Protein AF-A0A8S2QMU4-F1 (afdb_monomer)

Structure (mmCIF, N/CA/C/O backbone):
data_AF-A0A8S2QMU4-F1
#
_entry.id   AF-A0A8S2QMU4-F1
#
loop_
_atom_site.group_PDB
_atom_site.id
_atom_site.type_symbol
_atom_site.label_atom_id
_atom_site.label_alt_id
_atom_site.label_comp_id
_atom_site.label_asym_id
_atom_site.label_entity_id
_atom_site.label_seq_id
_atom_site.pdbx_PDB_ins_code
_atom_site.Cartn_x
_atom_site.Cartn_y
_atom_site.Cartn_z
_atom_site.occupancy
_atom_site.B_iso_or_equiv
_atom_site.auth_seq_id
_atom_site.auth_comp_id
_atom_site.auth_asym_id
_atom_site.auth_atom_id
_atom_site.pdbx_PDB_model_num
ATOM 1 N N . MET A 1 1 ? 29.696 36.027 -29.642 1.00 45.22 1 MET A N 1
ATOM 2 C CA . MET A 1 1 ? 29.877 35.825 -28.189 1.00 45.22 1 MET A CA 1
ATOM 3 C C . MET A 1 1 ? 29.692 37.161 -27.492 1.00 45.22 1 MET A C 1
ATOM 5 O O . MET A 1 1 ? 30.326 38.120 -27.915 1.00 45.22 1 MET A O 1
ATOM 9 N N . PRO A 1 2 ? 28.846 37.220 -26.457 1.00 36.56 2 PRO A N 1
ATOM 10 C CA . PRO A 1 2 ? 29.281 37.850 -25.217 1.00 36.56 2 PRO A CA 1
ATOM 11 C C . PRO A 1 2 ? 29.097 36.916 -24.016 1.00 36.56 2 PRO A C 1
ATOM 13 O O . PRO A 1 2 ? 28.207 36.068 -23.976 1.00 36.56 2 PRO A O 1
ATOM 16 N N . ALA A 1 3 ? 30.030 37.065 -23.080 1.00 38.72 3 ALA A N 1
ATOM 17 C CA . ALA A 1 3 ? 30.206 36.271 -21.880 1.00 38.72 3 ALA A CA 1
ATOM 18 C C . ALA A 1 3 ? 29.073 36.502 -20.871 1.00 38.72 3 ALA A C 1
ATOM 20 O O . ALA A 1 3 ? 28.693 37.638 -20.594 1.00 38.72 3 ALA A O 1
ATOM 21 N N . GLY A 1 4 ? 28.564 35.408 -20.305 1.00 37.00 4 GLY A N 1
ATOM 22 C CA . GLY A 1 4 ? 27.603 35.440 -19.212 1.00 37.00 4 GLY A CA 1
ATOM 23 C C . GLY A 1 4 ? 28.252 35.902 -17.909 1.00 37.00 4 GLY A C 1
ATOM 24 O O . GLY A 1 4 ? 29.219 35.303 -17.440 1.00 37.00 4 GLY A O 1
ATOM 25 N N . GLN A 1 5 ? 27.677 36.935 -17.299 1.00 41.44 5 GLN A N 1
ATOM 26 C CA . GLN A 1 5 ? 27.798 37.179 -15.865 1.00 41.44 5 GLN A CA 1
ATOM 27 C C . GLN A 1 5 ? 27.053 36.064 -15.119 1.00 41.44 5 GLN A C 1
ATOM 29 O O . GLN A 1 5 ? 25.843 35.913 -15.274 1.00 41.44 5 GLN A O 1
ATOM 34 N N . LYS A 1 6 ? 27.765 35.286 -14.299 1.00 40.41 6 LYS A N 1
ATOM 35 C CA . LYS A 1 6 ? 27.161 34.512 -13.208 1.00 40.41 6 LYS A CA 1
ATOM 36 C C . LYS A 1 6 ? 27.294 35.341 -11.934 1.00 40.41 6 LYS A C 1
ATOM 38 O O . LYS A 1 6 ? 28.410 35.566 -11.475 1.00 40.41 6 LYS A O 1
ATOM 43 N N . SER A 1 7 ? 26.175 35.815 -11.396 1.00 40.94 7 SER A N 1
ATOM 44 C CA . SER A 1 7 ? 26.110 36.388 -10.052 1.00 40.94 7 SER A CA 1
ATOM 45 C C . SER A 1 7 ? 26.281 35.272 -9.016 1.00 40.94 7 SER A C 1
ATOM 47 O O . SER A 1 7 ? 25.554 34.280 -9.039 1.00 40.94 7 SER A O 1
ATOM 49 N N . ASP A 1 8 ? 27.270 35.429 -8.140 1.00 48.12 8 ASP A N 1
ATOM 50 C CA . ASP A 1 8 ? 27.544 34.570 -6.985 1.00 48.12 8 ASP A CA 1
ATOM 51 C C . ASP A 1 8 ? 26.584 34.967 -5.854 1.00 48.12 8 ASP A C 1
ATOM 53 O O . ASP A 1 8 ? 26.844 35.907 -5.104 1.00 48.12 8 ASP A O 1
ATOM 57 N N . ASP A 1 9 ? 25.435 34.295 -5.781 1.00 46.56 9 ASP A N 1
ATOM 58 C CA . ASP A 1 9 ? 24.395 34.554 -4.780 1.00 46.56 9 ASP A CA 1
ATOM 59 C C . ASP A 1 9 ? 24.484 33.525 -3.640 1.00 46.56 9 ASP A C 1
ATOM 61 O O . ASP A 1 9 ? 23.625 32.663 -3.452 1.00 46.56 9 ASP A O 1
ATOM 65 N N . ARG A 1 10 ? 25.603 33.544 -2.902 1.00 47.50 10 ARG A N 1
ATOM 66 C CA . ARG A 1 10 ? 25.754 32.742 -1.678 1.00 47.50 10 ARG A CA 1
ATOM 67 C C . ARG A 1 10 ? 25.230 33.525 -0.481 1.00 47.50 10 ARG A C 1
ATOM 69 O O . ARG A 1 10 ? 25.762 34.580 -0.134 1.00 47.50 10 ARG A O 1
ATOM 76 N N . SER A 1 11 ? 24.245 32.952 0.207 1.00 46.94 11 SER A N 1
ATOM 77 C CA . SER A 1 11 ? 23.780 33.423 1.514 1.00 46.94 11 SER A CA 1
ATOM 78 C C . SER A 1 11 ? 24.955 33.546 2.496 1.00 46.94 11 SER A C 1
ATOM 80 O O . SER A 1 11 ? 25.649 32.572 2.785 1.00 46.94 11 SER A O 1
ATOM 82 N N . LYS A 1 12 ? 25.179 34.756 3.022 1.00 55.81 12 LYS A N 1
ATOM 83 C CA . LYS A 1 12 ? 26.202 35.054 4.046 1.00 55.81 12 LYS A CA 1
ATOM 84 C C . LYS A 1 12 ? 25.712 34.786 5.474 1.00 55.81 12 LYS A C 1
ATOM 86 O O . LYS A 1 12 ? 26.435 35.074 6.429 1.00 55.81 12 LYS A O 1
ATOM 91 N N . HIS A 1 13 ? 24.493 34.272 5.627 1.00 44.78 13 HIS A N 1
ATOM 92 C CA . HIS A 1 13 ? 23.883 34.044 6.929 1.00 44.78 13 HIS A CA 1
ATOM 93 C C . HIS A 1 13 ? 24.593 32.899 7.658 1.00 44.78 13 HIS A C 1
ATOM 95 O O . HIS A 1 13 ? 24.820 31.822 7.105 1.00 44.78 13 HIS A O 1
ATOM 101 N N . LYS A 1 14 ? 24.965 33.151 8.913 1.00 48.00 14 LYS A N 1
ATOM 102 C CA . LYS A 1 14 ? 25.575 32.176 9.818 1.00 48.00 14 LYS A CA 1
ATOM 103 C C . LYS A 1 14 ? 24.677 32.056 11.033 1.00 48.00 14 LYS A C 1
ATOM 105 O O . LYS A 1 14 ? 24.268 33.078 11.578 1.00 48.00 14 LYS A O 1
ATOM 110 N N . PHE A 1 15 ? 24.415 30.828 11.457 1.00 44.94 15 PHE A N 1
ATOM 111 C CA . PHE A 1 15 ? 23.702 30.564 12.696 1.00 44.94 15 PHE A CA 1
ATOM 112 C C . PHE A 1 15 ? 24.691 30.018 13.716 1.00 44.94 15 PHE A C 1
ATOM 114 O O . PHE A 1 15 ? 25.593 29.239 13.401 1.00 44.94 15 PHE A O 1
ATOM 121 N N . MET A 1 16 ? 24.538 30.466 14.951 1.00 40.72 16 MET A N 1
ATOM 122 C CA . MET A 1 16 ? 25.317 29.983 16.075 1.00 40.72 16 MET A CA 1
ATOM 123 C C . MET A 1 16 ? 24.326 29.447 17.088 1.00 40.72 16 MET A C 1
ATOM 125 O O . MET A 1 16 ? 23.460 30.183 17.551 1.00 40.72 16 MET A O 1
ATOM 129 N N . VAL A 1 17 ? 24.437 28.156 17.381 1.00 44.28 17 VAL A N 1
ATOM 130 C CA . VAL A 1 17 ? 23.677 27.534 18.459 1.00 44.28 17 VAL A CA 1
ATOM 131 C C . VAL A 1 17 ? 24.646 27.365 19.613 1.00 44.28 17 VAL A C 1
ATOM 133 O O . VAL A 1 17 ? 25.641 26.645 19.496 1.00 44.28 17 VAL A O 1
ATOM 136 N N . GLN A 1 18 ? 24.367 28.078 20.698 1.00 47.34 18 GLN A N 1
ATOM 137 C CA . GLN A 1 18 ? 25.108 27.972 21.945 1.00 47.34 18 GLN A CA 1
ATOM 138 C C . GLN A 1 18 ? 24.277 27.148 22.913 1.00 47.34 18 GLN A C 1
ATOM 140 O O . GLN A 1 18 ? 23.070 27.360 23.042 1.00 47.34 18 GLN A O 1
ATOM 145 N N . TRP A 1 19 ? 24.916 26.205 23.591 1.00 55.94 19 TRP A N 1
ATOM 146 C CA . TRP A 1 19 ? 24.262 25.403 24.613 1.00 55.94 19 TRP A CA 1
ATOM 147 C C . TRP A 1 19 ? 25.170 25.243 25.830 1.00 55.94 19 TRP A C 1
ATOM 149 O O . TRP A 1 19 ? 26.399 25.292 25.732 1.00 55.94 19 TRP A O 1
ATOM 159 N N . LYS A 1 20 ? 24.531 25.080 26.989 1.00 56.59 20 LYS A N 1
ATOM 160 C CA . LYS A 1 20 ? 25.152 24.869 28.297 1.00 56.59 20 LYS A CA 1
ATOM 161 C C . LYS A 1 20 ? 24.351 23.830 29.067 1.00 56.59 20 LYS A C 1
ATOM 163 O O . LYS A 1 20 ? 23.131 23.763 28.927 1.00 56.59 20 LYS A O 1
ATOM 168 N N . ILE A 1 21 ? 25.034 23.042 29.889 1.00 53.72 21 ILE A N 1
ATOM 169 C CA . ILE A 1 21 ? 24.376 22.109 30.805 1.00 53.72 21 ILE A CA 1
ATOM 170 C C . ILE A 1 21 ? 23.906 22.910 32.020 1.00 53.72 21 ILE A C 1
ATOM 172 O O . ILE A 1 21 ? 24.715 23.527 32.709 1.00 53.72 21 ILE A O 1
ATOM 176 N N . VAL A 1 22 ? 22.597 22.913 32.265 1.00 59.12 22 VAL A N 1
ATOM 177 C CA . VAL A 1 22 ? 21.999 23.588 33.422 1.00 59.12 22 VAL A CA 1
ATOM 178 C C . VAL A 1 22 ? 22.052 22.639 34.628 1.00 59.12 22 VAL A C 1
ATOM 180 O O . VAL A 1 22 ? 21.622 21.491 34.495 1.00 59.12 22 VAL A O 1
ATOM 183 N N . PRO A 1 23 ? 22.569 23.068 35.795 1.00 63.34 23 PRO A N 1
ATOM 184 C CA . PRO A 1 23 ? 22.528 22.265 37.015 1.00 63.34 23 PRO A CA 1
ATOM 185 C C . PRO A 1 23 ? 21.092 21.917 37.428 1.00 63.34 23 PRO A C 1
ATOM 187 O O . PRO A 1 23 ? 20.178 22.728 37.283 1.00 63.34 23 PRO A O 1
ATOM 190 N N . ASN A 1 24 ? 20.899 20.719 37.984 1.00 50.00 24 ASN A N 1
ATOM 191 C CA . ASN A 1 24 ? 19.574 20.178 38.323 1.00 50.00 24 ASN A CA 1
ATOM 192 C C . ASN A 1 24 ? 18.797 21.002 39.371 1.00 50.00 24 ASN A C 1
ATOM 194 O O . ASN A 1 24 ? 17.597 20.801 39.541 1.00 50.00 24 ASN A O 1
ATOM 198 N N . ASP A 1 25 ? 19.464 21.899 40.091 1.00 59.62 25 ASP A N 1
ATOM 199 C CA . ASP A 1 25 ? 18.913 22.742 41.151 1.00 59.62 25 ASP A CA 1
ATOM 200 C C . ASP A 1 25 ? 18.742 24.217 40.744 1.00 59.62 25 ASP A C 1
ATOM 202 O O . ASP A 1 25 ? 18.381 25.049 41.582 1.00 59.62 25 ASP A O 1
ATOM 206 N N . TYR A 1 26 ? 18.941 24.556 39.465 1.00 60.53 26 TYR A N 1
ATOM 207 C CA . TYR A 1 26 ? 18.777 25.923 38.977 1.00 60.53 26 TYR A CA 1
ATOM 208 C C . TYR A 1 26 ? 17.298 26.349 38.967 1.00 60.53 26 TYR A C 1
ATOM 210 O O . TYR A 1 26 ? 16.467 25.746 38.289 1.00 60.53 26 TYR A O 1
ATOM 218 N N . LYS A 1 27 ? 16.959 27.400 39.727 1.00 56.72 27 LYS A N 1
ATOM 219 C CA . LYS A 1 27 ? 15.580 27.916 39.887 1.00 56.72 27 LYS A CA 1
ATOM 220 C C . LYS A 1 27 ? 15.396 29.381 39.470 1.00 56.72 27 LYS A C 1
ATOM 222 O O . LYS A 1 27 ? 14.335 29.946 39.719 1.00 56.72 27 LYS A O 1
ATOM 227 N N . ASN A 1 28 ? 16.417 29.994 38.875 1.00 65.19 28 ASN A N 1
ATOM 228 C CA . ASN A 1 28 ? 16.408 31.408 38.494 1.00 65.19 28 ASN A CA 1
ATOM 229 C C . ASN A 1 28 ? 16.108 31.592 36.995 1.00 65.19 28 ASN A C 1
ATOM 231 O O . ASN A 1 28 ? 15.995 30.619 36.250 1.00 65.19 28 ASN A O 1
ATOM 235 N N . ASP A 1 29 ? 15.960 32.848 36.568 1.00 67.69 29 ASP A N 1
ATOM 236 C CA . ASP A 1 29 ? 15.684 33.222 35.179 1.00 67.69 29 ASP A CA 1
ATOM 237 C C . ASP A 1 29 ? 16.828 32.793 34.236 1.00 67.69 29 ASP A C 1
ATOM 239 O O . ASP A 1 29 ? 18.013 32.956 34.539 1.00 67.69 29 ASP A O 1
ATOM 243 N N . ILE A 1 30 ? 16.467 32.253 33.069 1.00 60.84 30 ILE A N 1
ATOM 244 C CA . ILE A 1 30 ? 17.400 31.835 32.016 1.00 60.84 30 ILE A CA 1
ATOM 245 C C . ILE A 1 30 ? 18.276 33.009 31.558 1.00 60.84 30 ILE A C 1
ATOM 247 O O . ILE A 1 30 ? 19.448 32.797 31.245 1.00 60.84 30 ILE A O 1
ATOM 251 N N . GLU A 1 31 ? 17.769 34.245 31.540 1.00 65.12 31 GLU A N 1
ATOM 252 C CA . GLU A 1 31 ? 18.593 35.404 31.177 1.00 65.12 31 GLU A CA 1
ATOM 253 C C . GLU A 1 31 ? 19.770 35.621 32.137 1.00 65.12 31 GLU A C 1
ATOM 255 O O . GLU A 1 31 ? 20.872 35.967 31.699 1.00 65.12 31 GLU A O 1
ATOM 260 N N . ASP A 1 32 ? 19.558 35.398 33.435 1.00 67.69 32 ASP A N 1
ATOM 261 C CA . ASP A 1 32 ? 20.599 35.551 34.451 1.00 67.69 32 ASP A CA 1
ATOM 262 C C . ASP A 1 32 ? 21.628 34.420 34.363 1.00 67.69 32 ASP A C 1
ATOM 264 O O . ASP A 1 32 ? 22.826 34.666 34.534 1.00 67.69 32 ASP A O 1
ATOM 268 N N . PHE A 1 33 ? 21.194 33.207 34.003 1.00 62.22 33 PHE A N 1
ATOM 269 C CA . PHE A 1 33 ? 22.072 32.060 33.744 1.00 62.22 33 PHE A CA 1
ATOM 270 C C . PHE A 1 33 ? 23.098 32.358 32.644 1.00 62.22 33 PHE A C 1
ATOM 272 O O . PHE A 1 33 ? 24.289 32.071 32.783 1.00 62.22 33 PHE A O 1
ATOM 279 N N . TRP A 1 34 ? 22.652 32.982 31.551 1.00 63.72 34 TRP A N 1
ATOM 280 C CA . TRP A 1 34 ? 23.533 33.338 30.439 1.00 63.72 34 TRP A CA 1
ATOM 281 C C . TRP A 1 34 ? 24.467 34.509 30.768 1.00 63.72 34 TRP A C 1
ATOM 283 O O . TRP A 1 34 ? 25.601 34.522 30.288 1.00 63.72 34 TRP A O 1
ATOM 293 N N . LYS A 1 35 ? 24.040 35.460 31.612 1.00 67.50 35 LYS A N 1
ATOM 294 C CA . LYS A 1 35 ? 24.840 36.640 31.996 1.00 67.50 35 LYS A CA 1
ATOM 295 C C . LYS A 1 35 ? 25.928 36.315 33.028 1.00 67.50 35 LYS A C 1
ATOM 297 O O . LYS A 1 35 ? 27.043 36.832 32.909 1.00 67.50 35 LYS A O 1
ATOM 302 N N . GLN A 1 36 ? 25.636 35.461 34.014 1.00 60.22 36 GLN A N 1
ATOM 303 C CA . GLN A 1 36 ? 26.517 35.216 35.170 1.00 60.22 36 GLN A CA 1
ATOM 304 C C . GLN A 1 36 ? 27.831 34.489 34.826 1.00 60.22 36 GLN A C 1
ATOM 306 O O . GLN A 1 36 ? 28.831 34.707 35.506 1.00 60.22 36 GLN A O 1
ATOM 311 N N . ASP A 1 37 ? 27.876 33.709 33.741 1.00 53.84 37 ASP A N 1
ATOM 312 C CA . ASP A 1 37 ? 29.027 32.851 33.398 1.00 53.84 37 ASP A CA 1
ATOM 313 C C . ASP A 1 37 ? 29.865 33.339 32.200 1.00 53.84 37 ASP A C 1
ATOM 315 O O . ASP A 1 37 ? 30.616 32.584 31.578 1.00 53.84 37 ASP A O 1
ATOM 319 N N . SER A 1 38 ? 29.772 34.626 31.864 1.00 48.31 38 SER A N 1
ATOM 320 C CA . SER A 1 38 ? 30.528 35.236 30.754 1.00 48.31 38 SER A CA 1
ATOM 321 C C . SER A 1 38 ? 32.059 35.210 30.953 1.00 48.31 38 SER A C 1
ATOM 323 O O . SER A 1 38 ? 32.809 35.482 30.018 1.00 48.31 38 SER A O 1
ATOM 325 N N . SER A 1 39 ? 32.543 34.897 32.163 1.00 46.88 39 SER A N 1
ATOM 326 C CA . SER A 1 39 ? 33.971 34.852 32.523 1.00 46.88 39 SER A CA 1
ATOM 327 C C . SER A 1 39 ? 34.607 33.456 32.416 1.00 46.88 39 SER A C 1
ATOM 329 O O . SER A 1 39 ? 35.827 33.333 32.530 1.00 46.88 39 SER A O 1
ATOM 331 N N . ARG A 1 40 ? 33.815 32.405 32.150 1.00 47.69 40 ARG A N 1
ATOM 332 C CA . ARG A 1 40 ? 34.275 31.018 31.971 1.00 47.69 40 ARG A CA 1
ATOM 333 C C . ARG A 1 40 ? 33.880 30.506 30.585 1.00 47.69 40 ARG A C 1
ATOM 335 O O . ARG A 1 40 ? 32.965 29.707 30.428 1.00 47.69 40 ARG A O 1
ATOM 342 N N . LEU A 1 41 ? 34.615 30.948 29.561 1.00 47.09 41 LEU A N 1
ATOM 343 C CA . LEU A 1 41 ? 34.442 30.516 28.162 1.00 47.09 41 LEU A CA 1
ATOM 344 C C . LEU A 1 41 ? 34.615 28.998 27.927 1.00 47.09 41 LEU A C 1
ATOM 346 O O . LEU A 1 41 ? 34.357 28.537 26.822 1.00 47.09 41 LEU A O 1
ATOM 350 N N . ASN A 1 42 ? 35.048 28.225 28.928 1.00 50.88 42 ASN A N 1
ATOM 351 C CA . ASN A 1 42 ? 35.340 26.797 28.776 1.00 50.88 42 ASN A CA 1
ATOM 352 C C . ASN A 1 42 ? 34.115 25.875 28.919 1.00 50.88 42 ASN A C 1
ATOM 354 O O . ASN A 1 42 ? 34.221 24.716 28.538 1.00 50.88 42 ASN A O 1
ATOM 358 N N . ASP A 1 43 ? 32.975 26.373 29.418 1.00 48.94 43 ASP A N 1
ATOM 359 C CA . ASP A 1 43 ? 31.746 25.572 29.597 1.00 48.94 43 ASP A CA 1
ATOM 360 C C . ASP A 1 43 ? 30.637 25.927 28.587 1.00 48.94 43 ASP A C 1
ATOM 362 O O . ASP A 1 43 ? 29.539 25.368 28.627 1.00 48.94 43 ASP A O 1
ATOM 366 N N . VAL A 1 44 ? 30.904 26.861 27.666 1.00 46.44 44 VAL A N 1
ATOM 367 C CA . VAL A 1 44 ? 30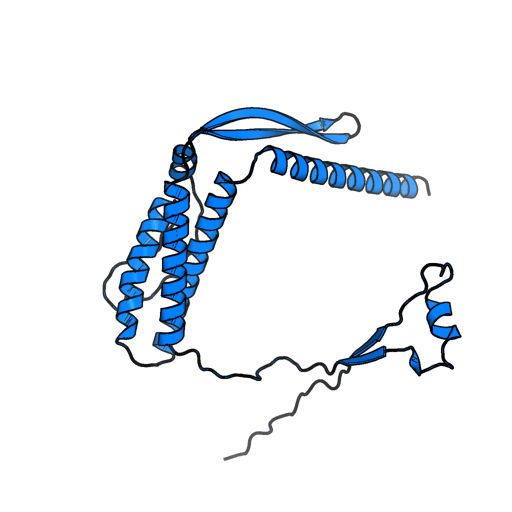.002 27.173 26.549 1.00 46.44 44 VAL A CA 1
ATOM 368 C C . VAL A 1 44 ? 30.461 26.360 25.346 1.00 46.44 44 VAL A C 1
ATOM 370 O O . VAL A 1 44 ? 31.523 26.619 24.781 1.00 46.44 44 VAL A O 1
ATOM 373 N N . ASN A 1 45 ? 29.659 25.383 24.932 1.00 48.88 45 ASN A N 1
ATOM 374 C CA . ASN A 1 45 ? 29.940 24.655 23.703 1.00 48.88 45 ASN A CA 1
ATOM 375 C C . ASN A 1 45 ? 29.312 25.399 22.524 1.00 48.88 45 ASN A C 1
ATOM 377 O O . ASN A 1 45 ? 28.096 25.380 22.318 1.00 48.88 45 ASN A O 1
ATOM 381 N N . ASP A 1 46 ? 30.164 26.046 21.733 1.00 41.75 46 ASP A N 1
ATOM 382 C CA . ASP A 1 46 ? 29.754 26.756 20.528 1.00 41.75 46 ASP A CA 1
ATOM 383 C C . ASP A 1 46 ? 29.819 25.825 19.317 1.00 41.75 46 ASP A C 1
ATOM 385 O O . ASP A 1 46 ? 30.894 25.450 18.845 1.00 41.75 46 ASP A O 1
ATOM 389 N N . SER A 1 47 ? 28.658 25.493 18.752 1.00 41.06 47 SER A N 1
ATOM 390 C CA . SER A 1 47 ? 28.584 24.851 17.439 1.00 41.06 47 SER A CA 1
ATOM 391 C C . SER A 1 47 ? 28.267 25.905 16.386 1.00 41.06 47 SER A C 1
ATOM 393 O O . SER A 1 47 ? 27.133 26.367 16.243 1.00 41.06 47 SER A O 1
ATOM 395 N N . LYS A 1 48 ? 29.296 26.320 15.640 1.00 40.94 48 LYS A N 1
ATOM 396 C CA . LYS A 1 48 ? 29.126 27.208 14.485 1.00 40.94 48 LYS A CA 1
ATOM 397 C C . LYS A 1 48 ? 28.584 26.389 13.323 1.00 40.94 48 LYS A C 1
ATOM 399 O O . LYS A 1 48 ? 29.328 25.674 12.656 1.00 40.94 48 LYS A O 1
ATOM 404 N N . LEU A 1 49 ? 27.286 26.514 13.082 1.00 37.44 49 LEU A N 1
ATOM 405 C CA . LEU A 1 49 ? 26.626 25.900 11.944 1.00 37.44 49 LEU A CA 1
ATOM 406 C C . LEU A 1 49 ? 26.698 26.886 10.780 1.00 37.44 49 LEU A C 1
ATOM 408 O O . LEU A 1 49 ? 26.026 27.918 10.741 1.00 37.44 49 LEU A O 1
ATOM 412 N N . GLN A 1 50 ? 27.559 26.584 9.814 1.00 35.53 50 GLN A N 1
ATOM 413 C CA . GLN A 1 50 ? 27.451 27.234 8.522 1.00 35.53 50 GLN A CA 1
ATOM 414 C C . GLN A 1 50 ? 26.209 26.659 7.843 1.00 35.53 50 GLN A C 1
ATOM 416 O O . GLN A 1 50 ? 26.136 25.450 7.630 1.00 35.53 50 GLN A O 1
ATOM 421 N N . CYS A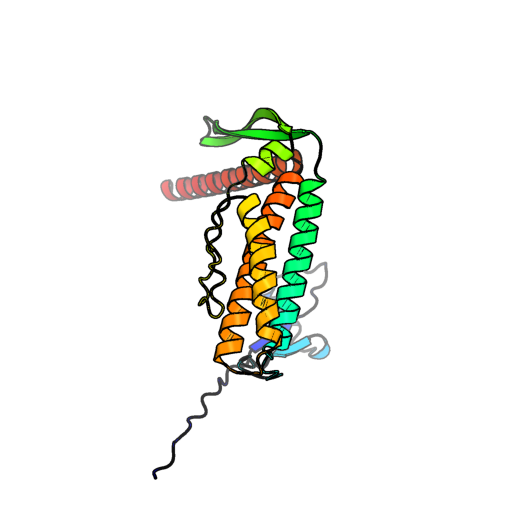 1 51 ? 25.239 27.512 7.503 1.00 34.12 51 CYS A N 1
ATOM 422 C CA . CYS A 1 51 ? 24.191 27.127 6.568 1.00 34.12 51 CYS A CA 1
ATOM 423 C C . CYS A 1 51 ? 24.856 26.834 5.224 1.00 34.12 51 CYS A C 1
ATOM 425 O O . CYS A 1 51 ? 25.042 27.719 4.389 1.00 34.12 51 CYS A O 1
ATOM 427 N N . ALA A 1 52 ? 25.242 25.580 5.021 1.00 33.44 52 ALA A N 1
ATOM 428 C CA . ALA A 1 52 ? 25.284 25.031 3.690 1.00 33.44 52 ALA A CA 1
ATOM 429 C C . ALA A 1 52 ? 23.821 25.000 3.249 1.00 33.44 52 ALA A C 1
ATOM 431 O O . ALA A 1 52 ? 23.009 24.274 3.822 1.00 33.44 52 ALA A O 1
ATOM 432 N N . PHE A 1 53 ? 23.471 25.807 2.249 1.00 36.28 53 PHE A N 1
ATOM 433 C CA . PHE A 1 53 ? 22.411 25.367 1.358 1.00 36.28 53 PHE A CA 1
ATOM 434 C C . PHE A 1 53 ? 22.834 23.967 0.913 1.00 36.28 53 PHE A C 1
ATOM 436 O O . PHE A 1 53 ? 23.858 23.820 0.243 1.00 36.28 53 PHE A O 1
ATOM 443 N N . ILE A 1 54 ? 22.108 22.936 1.351 1.00 36.41 54 ILE A N 1
ATOM 444 C CA . ILE A 1 54 ? 22.234 21.590 0.794 1.00 36.41 54 ILE A CA 1
ATOM 445 C C . ILE A 1 54 ? 21.543 21.639 -0.571 1.00 36.41 54 ILE A C 1
ATOM 447 O O . ILE A 1 54 ? 20.515 21.025 -0.808 1.00 36.41 54 ILE A O 1
ATOM 451 N N . ASP A 1 55 ? 22.114 22.438 -1.463 1.00 39.16 55 ASP A N 1
ATOM 452 C CA . ASP A 1 55 ? 21.884 22.368 -2.887 1.00 39.16 55 ASP A CA 1
ATOM 453 C C . ASP A 1 55 ? 23.144 21.731 -3.468 1.00 39.16 55 ASP A C 1
ATOM 455 O O . ASP A 1 55 ? 24.147 22.392 -3.726 1.00 39.16 55 ASP A O 1
ATOM 459 N N . LYS A 1 56 ? 23.078 20.406 -3.654 1.00 39.25 56 LYS A N 1
ATOM 460 C CA . LYS A 1 56 ? 24.011 19.600 -4.461 1.00 39.25 56 LYS A CA 1
ATOM 461 C C . LYS A 1 56 ? 25.462 19.513 -3.964 1.00 39.25 56 LYS A C 1
ATOM 463 O O . LYS A 1 56 ? 26.344 20.160 -4.511 1.00 39.25 56 LYS A O 1
ATOM 468 N N . MET A 1 57 ? 25.739 18.588 -3.045 1.00 33.50 57 MET A N 1
ATOM 469 C CA . MET A 1 57 ? 27.041 17.900 -2.888 1.00 33.50 57 MET A CA 1
ATOM 470 C C . MET A 1 57 ? 26.870 16.877 -1.751 1.00 33.50 57 MET A C 1
ATOM 472 O O . MET A 1 57 ? 26.565 17.289 -0.644 1.00 33.50 57 MET A O 1
ATOM 476 N N . LEU A 1 58 ? 27.003 15.556 -1.868 1.00 35.06 58 LEU A N 1
ATOM 477 C CA . LEU A 1 58 ? 27.616 14.639 -2.828 1.00 35.06 58 LEU A CA 1
ATOM 478 C C . LEU A 1 58 ? 26.786 13.338 -2.755 1.00 35.06 58 LEU A C 1
ATOM 480 O O . LEU A 1 58 ? 26.455 12.908 -1.661 1.00 35.06 58 LEU A O 1
ATOM 484 N N . ILE A 1 59 ? 26.394 12.653 -3.821 1.00 34.31 59 ILE A N 1
ATOM 485 C CA . ILE A 1 59 ? 27.079 12.395 -5.081 1.00 34.31 59 ILE A CA 1
ATOM 486 C C . ILE A 1 59 ? 26.063 12.686 -6.193 1.00 34.31 59 ILE A C 1
ATOM 488 O O . ILE A 1 59 ? 24.910 12.277 -6.106 1.00 34.31 59 ILE A O 1
ATOM 492 N N . SER A 1 60 ? 26.489 13.310 -7.289 1.00 41.66 60 SER A N 1
ATOM 493 C CA . SER A 1 60 ? 25.894 12.993 -8.590 1.00 41.66 60 SER A CA 1
ATOM 494 C C . SER A 1 60 ? 26.254 11.537 -8.923 1.00 41.66 60 SER A C 1
ATOM 496 O O . SER A 1 60 ? 27.013 11.271 -9.852 1.00 41.66 60 SER A O 1
ATOM 498 N N . LEU A 1 61 ? 25.755 10.578 -8.140 1.00 43.91 61 LEU A N 1
ATOM 499 C CA . LEU A 1 61 ? 25.377 9.306 -8.710 1.00 43.91 61 LEU A CA 1
ATOM 500 C C . LEU A 1 61 ? 24.173 9.736 -9.523 1.00 43.91 61 LEU A C 1
ATOM 502 O O . LEU A 1 61 ? 23.115 10.024 -8.969 1.00 43.91 61 LEU A O 1
ATOM 506 N N . LYS A 1 62 ? 24.366 9.937 -10.828 1.00 60.03 62 LYS A N 1
ATOM 507 C CA . LYS A 1 62 ? 23.225 9.800 -11.719 1.00 60.03 62 LYS A CA 1
ATOM 508 C C . LYS A 1 62 ? 22.720 8.400 -11.406 1.00 60.03 62 LYS A C 1
ATOM 510 O O . LYS A 1 62 ? 23.410 7.449 -11.755 1.00 60.03 62 LYS A O 1
ATOM 515 N N . GLU A 1 63 ? 21.656 8.302 -10.612 1.00 76.94 63 GLU A N 1
ATOM 516 C CA . GLU A 1 63 ? 21.000 7.029 -10.349 1.00 76.94 63 GLU A CA 1
ATOM 517 C C . GLU A 1 63 ? 20.746 6.439 -11.734 1.00 76.94 63 GLU A C 1
ATOM 519 O O . GLU A 1 63 ? 20.097 7.077 -12.570 1.00 76.94 63 GLU A O 1
ATOM 524 N N . SER A 1 64 ? 21.410 5.325 -12.037 1.00 86.69 64 SER A N 1
ATOM 525 C CA . SER A 1 64 ? 21.268 4.698 -13.346 1.00 86.69 64 SER A CA 1
ATOM 526 C C . SER A 1 64 ? 19.863 4.121 -13.449 1.00 86.69 64 SER A C 1
ATOM 528 O O . SER A 1 64 ? 19.212 3.854 -12.432 1.00 86.69 64 SER A O 1
ATOM 530 N N . ALA A 1 65 ? 19.377 3.884 -14.667 1.00 87.62 65 ALA A N 1
ATOM 531 C CA . ALA A 1 65 ? 18.100 3.194 -14.813 1.00 87.62 65 ALA A CA 1
ATOM 532 C C . ALA A 1 65 ? 18.143 1.821 -14.118 1.00 87.62 65 ALA A C 1
ATOM 534 O O . ALA A 1 65 ? 17.175 1.429 -13.472 1.00 87.62 65 ALA A O 1
ATOM 535 N N . ALA A 1 66 ? 19.297 1.148 -14.152 1.00 89.62 66 ALA A N 1
ATOM 536 C CA . ALA A 1 66 ? 19.524 -0.122 -13.472 1.00 89.62 66 ALA A CA 1
ATOM 537 C C . ALA A 1 66 ? 19.461 -0.027 -11.934 1.00 89.62 66 ALA A C 1
ATOM 539 O O . ALA A 1 66 ? 19.031 -0.979 -11.282 1.00 89.62 66 ALA A O 1
ATOM 540 N N . ASP A 1 67 ? 19.889 1.087 -11.328 1.00 90.19 67 ASP A N 1
ATOM 541 C CA . ASP A 1 67 ? 19.736 1.307 -9.880 1.00 90.19 67 ASP A CA 1
ATOM 542 C C . ASP A 1 67 ? 18.256 1.453 -9.505 1.00 90.19 67 ASP A C 1
ATOM 544 O O . ASP A 1 67 ? 17.788 0.826 -8.550 1.00 90.19 67 ASP A O 1
ATOM 548 N N . VAL A 1 68 ? 17.502 2.230 -10.291 1.00 91.88 68 VAL A N 1
ATOM 549 C CA . VAL A 1 68 ? 16.063 2.423 -10.065 1.00 91.88 68 VAL A CA 1
ATOM 550 C C . VAL A 1 68 ? 15.294 1.122 -10.262 1.00 91.88 68 VAL A C 1
ATOM 552 O O . VAL A 1 68 ? 14.416 0.822 -9.457 1.00 91.88 68 VAL A O 1
ATOM 555 N N . ILE A 1 69 ? 15.626 0.337 -11.294 1.00 93.56 69 ILE A N 1
ATOM 556 C CA . ILE A 1 69 ? 14.990 -0.963 -11.541 1.00 93.56 69 ILE A CA 1
ATOM 557 C C . ILE A 1 69 ? 15.214 -1.886 -10.342 1.00 93.56 69 ILE A C 1
ATOM 559 O O . ILE A 1 69 ? 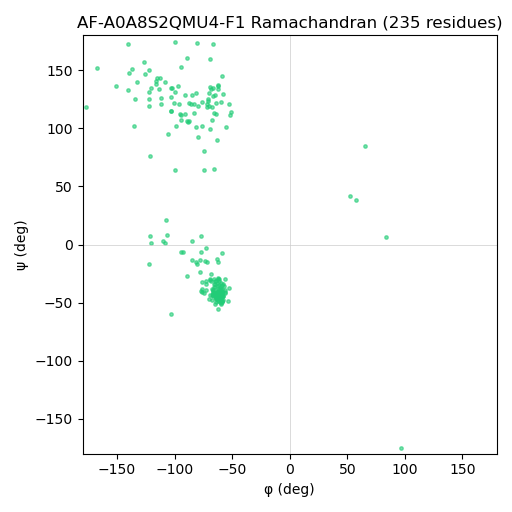14.239 -2.360 -9.771 1.00 93.56 69 ILE A O 1
ATOM 563 N N . ARG A 1 70 ? 16.454 -2.036 -9.856 1.00 93.69 70 ARG A N 1
ATOM 564 C CA . ARG A 1 70 ? 16.736 -2.847 -8.656 1.00 93.69 70 ARG A CA 1
ATOM 565 C C . ARG A 1 70 ? 15.946 -2.390 -7.428 1.00 93.69 70 ARG A C 1
ATOM 567 O O . ARG A 1 70 ? 15.461 -3.214 -6.656 1.00 93.69 70 ARG A O 1
ATOM 574 N N . ARG A 1 71 ? 15.784 -1.077 -7.234 1.00 94.12 71 ARG A N 1
ATOM 575 C CA . ARG A 1 71 ? 14.958 -0.518 -6.150 1.00 94.12 71 ARG A CA 1
ATOM 576 C C . ARG A 1 71 ? 13.469 -0.824 -6.342 1.00 94.12 71 ARG A C 1
ATOM 578 O O . ARG A 1 71 ? 12.786 -1.142 -5.366 1.00 94.12 71 ARG A O 1
ATOM 585 N N . ALA A 1 72 ? 12.970 -0.739 -7.573 1.00 94.50 72 ALA A N 1
ATOM 586 C CA . ALA A 1 72 ? 11.598 -1.094 -7.919 1.00 94.50 72 ALA A CA 1
ATOM 587 C C . ALA A 1 72 ? 11.337 -2.581 -7.637 1.00 94.50 72 ALA A C 1
ATOM 589 O O . ALA A 1 72 ? 10.388 -2.900 -6.930 1.00 94.50 72 ALA A O 1
ATOM 590 N N . GLU A 1 73 ? 12.230 -3.470 -8.074 1.00 96.19 73 GLU A N 1
ATOM 591 C CA . GLU A 1 73 ? 12.154 -4.911 -7.813 1.00 96.19 73 GLU A CA 1
ATOM 592 C C . GLU A 1 73 ? 12.192 -5.241 -6.320 1.00 96.19 73 GLU A C 1
ATOM 594 O O . GLU A 1 73 ? 11.353 -5.993 -5.833 1.00 96.19 73 GLU A O 1
ATOM 599 N N . ALA A 1 74 ? 13.108 -4.629 -5.564 1.00 96.06 74 ALA A N 1
ATOM 600 C CA . ALA A 1 74 ? 13.176 -4.818 -4.117 1.00 96.06 74 ALA A CA 1
ATOM 601 C C . ALA A 1 74 ? 11.895 -4.347 -3.408 1.00 96.06 74 ALA A C 1
ATOM 603 O O . ALA A 1 74 ? 11.513 -4.885 -2.372 1.00 96.06 74 ALA A O 1
ATOM 604 N N . THR A 1 75 ? 11.223 -3.327 -3.943 1.00 96.50 75 THR A N 1
ATOM 605 C CA . THR A 1 75 ? 9.924 -2.874 -3.424 1.00 96.50 75 THR A CA 1
ATOM 606 C C . THR A 1 75 ? 8.808 -3.836 -3.814 1.00 96.50 75 THR A C 1
ATOM 608 O O . THR A 1 75 ? 7.993 -4.183 -2.968 1.00 96.50 75 THR A O 1
ATOM 611 N N . ALA A 1 76 ? 8.811 -4.336 -5.049 1.00 97.25 76 ALA A N 1
ATOM 612 C CA . ALA A 1 76 ? 7.854 -5.335 -5.512 1.00 97.25 76 ALA A CA 1
ATOM 613 C C . ALA A 1 76 ? 7.932 -6.640 -4.701 1.00 97.25 76 ALA A C 1
ATOM 615 O O . ALA A 1 76 ? 6.902 -7.241 -4.401 1.00 97.25 76 ALA A O 1
ATOM 616 N N . GLU A 1 77 ? 9.138 -7.048 -4.299 1.00 97.06 77 GLU A N 1
ATOM 617 C CA . GLU A 1 77 ? 9.348 -8.221 -3.448 1.00 97.06 77 GLU A CA 1
ATOM 618 C C . GLU A 1 77 ? 8.841 -7.992 -2.019 1.00 97.06 77 GLU A C 1
ATOM 620 O O . GLU A 1 77 ? 8.137 -8.832 -1.462 1.00 97.06 77 GLU A O 1
ATOM 625 N N . ARG A 1 78 ? 9.110 -6.814 -1.438 1.00 97.56 78 ARG A N 1
ATOM 626 C CA . ARG A 1 78 ? 8.516 -6.426 -0.146 1.00 97.56 78 ARG A CA 1
ATOM 627 C C . ARG A 1 78 ? 6.988 -6.411 -0.209 1.00 97.56 78 ARG A C 1
ATOM 629 O O . ARG A 1 78 ? 6.340 -6.858 0.733 1.00 97.56 78 ARG A O 1
ATOM 636 N N . ASN A 1 79 ? 6.411 -5.962 -1.322 1.00 97.69 79 ASN A N 1
ATOM 637 C CA . ASN A 1 79 ? 4.968 -6.016 -1.541 1.00 97.69 79 ASN A CA 1
ATOM 638 C C . ASN A 1 79 ? 4.452 -7.458 -1.591 1.00 97.69 79 ASN A C 1
ATOM 640 O O . ASN A 1 79 ? 3.436 -7.740 -0.962 1.00 97.69 79 ASN A O 1
ATOM 644 N N . HIS A 1 80 ? 5.143 -8.381 -2.273 1.00 97.31 80 HIS A N 1
ATOM 645 C CA . HIS A 1 80 ? 4.777 -9.804 -2.253 1.00 97.31 80 HIS A CA 1
ATOM 646 C C . HIS A 1 80 ? 4.813 -10.388 -0.841 1.00 97.31 80 HIS A C 1
ATOM 648 O O . HIS A 1 80 ? 3.915 -11.139 -0.467 1.00 97.31 80 HIS A O 1
ATOM 654 N N . GLU A 1 81 ? 5.804 -10.009 -0.041 1.00 96.56 81 GLU A N 1
ATOM 655 C CA . GLU A 1 81 ? 5.900 -10.447 1.347 1.00 96.56 81 GLU A CA 1
ATOM 656 C C . GLU A 1 81 ? 4.756 -9.886 2.212 1.00 96.56 81 GLU A C 1
ATOM 658 O O . GLU A 1 81 ? 4.144 -10.631 2.976 1.00 96.56 81 GLU A O 1
ATOM 663 N N . LEU A 1 82 ? 4.382 -8.613 2.042 1.00 95.44 82 LEU A N 1
ATOM 664 C CA . LEU A 1 82 ? 3.196 -8.037 2.692 1.00 95.44 82 LEU A CA 1
ATOM 665 C C . LEU A 1 82 ? 1.907 -8.749 2.260 1.00 95.44 82 LEU A C 1
ATOM 667 O O . LEU A 1 82 ? 1.062 -9.055 3.098 1.00 95.44 82 LEU A O 1
ATOM 671 N N . ILE A 1 83 ? 1.762 -9.048 0.966 1.00 96.44 83 ILE A N 1
ATOM 672 C CA . ILE A 1 83 ? 0.629 -9.809 0.419 1.00 96.44 83 ILE A CA 1
ATOM 673 C C . ILE A 1 83 ? 0.562 -11.194 1.068 1.00 96.44 83 ILE A C 1
ATOM 675 O O . ILE A 1 83 ? -0.510 -11.611 1.501 1.00 96.44 83 ILE A O 1
ATOM 679 N N . ARG A 1 84 ? 1.698 -11.891 1.187 1.00 95.69 84 ARG A N 1
ATOM 680 C CA . ARG A 1 84 ? 1.786 -13.193 1.857 1.00 95.69 84 ARG A CA 1
ATOM 681 C C . ARG A 1 84 ? 1.332 -13.097 3.313 1.00 95.69 84 ARG A C 1
ATOM 683 O O . ARG A 1 84 ? 0.475 -13.874 3.716 1.00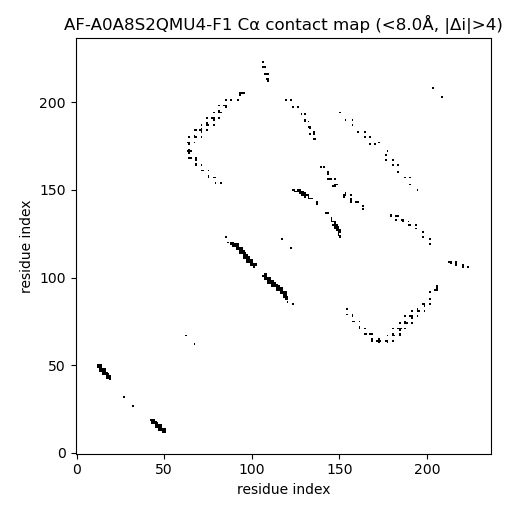 95.69 84 ARG A O 1
ATOM 690 N N . GLN A 1 85 ? 1.839 -12.120 4.065 1.00 93.75 85 GLN A N 1
ATOM 691 C CA . GLN A 1 85 ? 1.441 -11.896 5.459 1.00 93.75 85 GLN A CA 1
ATOM 692 C C . GLN A 1 85 ? -0.062 -11.638 5.590 1.00 93.75 85 GLN A C 1
ATOM 694 O O . GLN A 1 85 ? -0.708 -12.249 6.432 1.00 93.75 85 GLN A O 1
ATOM 699 N N . ILE A 1 86 ? -0.634 -10.788 4.731 1.00 92.81 86 ILE A N 1
ATOM 700 C CA . ILE A 1 86 ? -2.077 -10.499 4.711 1.00 92.81 86 ILE A CA 1
ATOM 701 C C . ILE A 1 86 ? -2.892 -11.766 4.409 1.00 92.81 86 ILE A C 1
ATOM 703 O O . ILE A 1 86 ? -3.896 -12.014 5.068 1.00 92.81 86 ILE A O 1
ATOM 707 N N . ASN A 1 87 ? -2.453 -12.599 3.464 1.00 92.44 87 ASN A N 1
ATOM 708 C CA . ASN A 1 87 ? -3.134 -13.856 3.136 1.00 92.44 87 ASN A CA 1
ATOM 709 C C . ASN A 1 87 ? -3.023 -14.908 4.250 1.00 92.44 87 ASN A C 1
ATOM 711 O O . ASN A 1 87 ? -3.913 -15.740 4.406 1.00 92.44 87 ASN A O 1
ATOM 715 N N . GLU A 1 88 ? -1.942 -14.877 5.029 1.00 90.50 88 GLU A N 1
ATOM 716 C CA . GLU A 1 88 ? -1.746 -15.743 6.197 1.00 90.50 88 GLU A CA 1
ATOM 717 C C . GLU A 1 88 ? -2.540 -15.273 7.426 1.00 90.50 88 GLU A C 1
ATOM 719 O O . GLU A 1 88 ? -2.716 -16.052 8.370 1.00 90.50 88 GLU A O 1
ATOM 724 N N . MET A 1 89 ? -3.070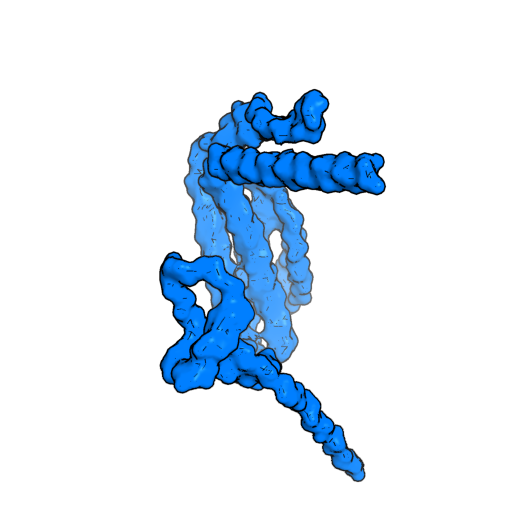 -14.041 7.415 1.00 86.38 89 MET A N 1
ATOM 725 C CA . MET A 1 89 ? -3.971 -13.568 8.463 1.00 86.38 89 MET A CA 1
ATOM 726 C C . MET A 1 89 ? -5.258 -14.386 8.454 1.00 86.38 89 MET A C 1
ATOM 728 O O . MET A 1 89 ? -6.085 -14.323 7.541 1.00 86.38 89 MET A O 1
ATOM 732 N N . THR A 1 90 ? -5.425 -15.159 9.518 1.00 79.31 90 THR A N 1
ATOM 733 C CA . THR A 1 90 ? -6.563 -16.046 9.729 1.00 79.31 90 THR A CA 1
ATOM 734 C C . THR A 1 90 ? -7.196 -15.762 11.081 1.00 79.31 90 THR A C 1
ATOM 736 O O . THR A 1 90 ? -6.557 -15.237 11.993 1.00 79.31 90 THR A O 1
ATOM 739 N N . GLY A 1 91 ? -8.470 -16.122 11.205 1.00 79.25 91 GLY A N 1
ATOM 740 C CA . GLY A 1 91 ? -9.239 -15.934 12.426 1.00 79.25 91 GLY A CA 1
ATOM 741 C C . GLY A 1 91 ? -10.082 -14.665 12.432 1.00 79.25 91 GLY A C 1
ATOM 742 O O . GLY A 1 91 ? -10.213 -13.949 11.434 1.00 79.25 91 GLY A O 1
ATOM 743 N N . GLU A 1 92 ? -10.705 -14.442 13.583 1.00 79.44 92 GLU A N 1
ATOM 744 C CA . GLU A 1 92 ? -11.617 -13.333 13.797 1.00 79.44 92 GLU A CA 1
ATOM 745 C C . GLU A 1 92 ? -10.870 -12.114 14.332 1.00 79.44 92 GLU A C 1
ATOM 747 O O . GLU A 1 92 ? -10.152 -12.169 15.333 1.00 79.44 92 GLU A O 1
ATOM 752 N N . ILE A 1 93 ? -11.091 -10.994 13.666 1.00 77.31 93 ILE A N 1
ATOM 753 C CA . ILE A 1 93 ? -10.692 -9.670 14.095 1.00 77.31 93 ILE A CA 1
ATOM 754 C C . ILE A 1 93 ? -11.905 -9.064 14.784 1.00 77.31 93 ILE A C 1
ATOM 756 O O . ILE A 1 93 ? -12.986 -8.939 14.210 1.00 77.31 93 ILE A O 1
ATOM 760 N N . THR A 1 94 ? -11.738 -8.703 16.051 1.00 72.56 94 THR A N 1
ATOM 761 C CA . THR A 1 94 ? -12.727 -7.852 16.702 1.00 72.56 94 THR A CA 1
ATOM 762 C C . THR A 1 94 ? -12.672 -6.486 16.026 1.00 72.56 94 THR A C 1
ATOM 764 O O . THR A 1 94 ? -11.586 -5.932 15.912 1.00 72.56 94 THR A O 1
ATOM 767 N N . ALA A 1 95 ? -13.825 -5.986 15.591 1.00 68.69 95 ALA A N 1
ATOM 768 C CA . ALA A 1 95 ? -14.052 -4.614 15.182 1.00 68.69 95 ALA A CA 1
ATOM 769 C C . ALA A 1 95 ? -14.986 -3.938 16.194 1.00 68.69 95 ALA A C 1
ATOM 771 O O . ALA A 1 95 ? -16.126 -4.364 16.411 1.00 68.69 95 ALA A O 1
ATOM 772 N N . MET A 1 96 ? -14.505 -2.868 16.811 1.00 68.12 96 MET A N 1
ATOM 773 C CA . MET A 1 96 ? -15.244 -2.030 17.741 1.00 68.12 96 MET A CA 1
ATOM 774 C C . MET A 1 96 ? -15.664 -0.739 17.052 1.00 68.12 96 MET A C 1
ATOM 776 O O . MET A 1 96 ? -14.857 0.006 16.496 1.00 68.12 96 MET A O 1
ATOM 780 N N . THR A 1 97 ? -16.957 -0.446 17.121 1.00 68.69 97 THR A N 1
ATOM 781 C CA . THR A 1 97 ? -17.483 0.868 16.753 1.00 68.69 97 THR A CA 1
ATOM 782 C C . THR A 1 97 ? -17.650 1.707 18.007 1.00 68.69 97 THR A C 1
ATOM 784 O O . THR A 1 97 ? -18.165 1.236 19.024 1.00 68.69 97 THR A O 1
ATOM 787 N N . TYR A 1 98 ? -17.234 2.966 17.922 1.00 72.12 98 TYR A N 1
ATOM 788 C CA . TYR A 1 98 ? -17.349 3.925 19.014 1.00 72.12 98 TYR A CA 1
ATOM 789 C C . TYR A 1 98 ? -18.336 5.023 18.647 1.00 72.12 98 TYR A C 1
ATOM 791 O O . TYR A 1 98 ? -18.394 5.467 17.499 1.00 72.12 98 TYR A O 1
ATOM 799 N N . VAL A 1 99 ? -19.097 5.484 19.633 1.00 78.12 99 VAL A N 1
ATOM 800 C CA . VAL A 1 99 ? -19.991 6.631 19.496 1.00 78.12 99 VAL A CA 1
ATOM 801 C C . VAL A 1 99 ? -19.447 7.770 20.339 1.00 78.12 99 VAL A C 1
ATOM 803 O O . VAL A 1 99 ? -19.212 7.628 21.538 1.00 78.12 99 VAL A O 1
ATOM 806 N N . LEU A 1 100 ? -19.268 8.922 19.697 1.00 81.12 100 LEU A N 1
ATOM 807 C CA . LEU A 1 100 ? -18.971 10.168 20.384 1.00 81.12 100 LEU A CA 1
ATOM 808 C C . LEU A 1 100 ? -20.289 10.776 20.875 1.00 81.12 100 LEU A C 1
ATOM 810 O O . LEU A 1 100 ? -21.117 11.199 20.065 1.00 81.12 100 LEU A O 1
ATOM 814 N N . ARG A 1 101 ? -20.496 10.835 22.191 1.00 83.38 101 ARG A N 1
ATOM 815 C CA . ARG A 1 101 ? -21.663 11.493 22.792 1.00 83.38 101 ARG A CA 1
ATOM 816 C C . ARG A 1 101 ? -21.281 12.844 23.355 1.00 83.38 101 ARG A C 1
ATOM 818 O O . ARG A 1 101 ? -20.289 12.970 24.062 1.00 83.38 101 ARG A O 1
ATOM 825 N N . ARG A 1 102 ? -22.102 13.855 23.081 1.00 85.00 102 ARG A N 1
ATOM 826 C CA . ARG A 1 102 ? -22.008 15.144 23.765 1.00 85.00 102 ARG A CA 1
ATOM 827 C C . ARG A 1 102 ? -22.722 15.049 25.111 1.00 85.00 102 ARG A C 1
ATOM 829 O O . ARG A 1 102 ? -23.866 14.608 25.162 1.00 85.00 102 ARG A O 1
ATOM 836 N N . GLN A 1 103 ? -22.053 15.478 26.170 1.00 85.88 103 GLN A N 1
ATOM 837 C CA . GLN A 1 103 ? -22.593 15.552 27.521 1.00 85.88 103 GLN A CA 1
ATOM 838 C C . GLN A 1 103 ? -23.261 16.908 27.784 1.00 85.88 103 GLN A C 1
ATOM 840 O O . GLN A 1 103 ? -22.968 17.907 27.119 1.00 85.88 103 GLN A O 1
ATOM 845 N N . ASP A 1 104 ? -24.118 16.962 28.805 1.00 83.62 104 ASP A N 1
ATOM 846 C CA . ASP A 1 104 ? -24.875 18.166 29.184 1.00 83.62 104 ASP A CA 1
ATOM 847 C C . ASP A 1 104 ? -23.974 19.337 29.613 1.00 83.62 104 ASP A C 1
ATOM 849 O O . ASP A 1 104 ? -24.292 20.503 29.390 1.00 83.62 104 ASP A O 1
ATOM 853 N N . ASN A 1 105 ? -22.796 19.038 30.169 1.00 77.75 105 ASN A N 1
ATOM 854 C CA . ASN A 1 105 ? -21.761 20.026 30.512 1.00 77.75 105 ASN A CA 1
ATOM 855 C C . ASN A 1 105 ? -21.030 20.601 29.266 1.00 77.75 105 ASN A C 1
ATOM 857 O O . ASN A 1 105 ? -20.181 21.500 29.373 1.00 77.75 105 ASN A O 1
ATOM 861 N N . GLY A 1 106 ? -21.365 20.097 28.074 1.00 76.44 106 GLY A N 1
ATOM 862 C CA . GLY A 1 106 ? -20.794 20.464 26.788 1.00 76.44 106 GLY A CA 1
ATOM 863 C C . GLY A 1 106 ? -19.489 19.752 26.423 1.00 76.44 106 GLY A C 1
ATOM 864 O O . GLY A 1 106 ? -18.912 20.134 25.407 1.00 76.44 106 GLY A O 1
ATOM 865 N N . SER A 1 107 ? -19.024 18.777 27.211 1.00 82.44 107 SER A N 1
ATOM 866 C CA . SER A 1 107 ? -17.902 17.897 26.857 1.00 82.44 107 SER A CA 1
ATOM 867 C C . SER A 1 107 ? -18.352 16.761 25.933 1.00 82.44 107 SER A C 1
ATOM 869 O O . SER A 1 107 ? -19.544 16.586 25.669 1.00 82.44 107 SER A O 1
ATOM 871 N N . TYR A 1 108 ? -17.396 15.984 25.434 1.00 82.62 108 TYR A N 1
ATOM 872 C CA . TYR A 1 108 ? -17.638 14.769 24.666 1.00 82.62 108 TYR A CA 1
ATOM 873 C C . TYR A 1 108 ? -17.111 13.541 25.412 1.00 82.62 108 TYR A C 1
ATOM 875 O O . TYR A 1 108 ? -16.053 13.600 26.029 1.00 82.62 108 TYR A O 1
ATOM 883 N N . SER A 1 109 ? -17.814 12.417 25.326 1.00 83.56 109 SER A N 1
ATOM 884 C CA . SER A 1 109 ? -17.322 11.108 25.760 1.00 83.56 109 SER A CA 1
ATOM 885 C C . SER A 1 109 ? -17.348 10.115 24.610 1.00 83.56 109 SER A C 1
ATOM 887 O O . SER A 1 109 ? -18.173 10.214 23.700 1.00 83.56 109 SER A O 1
ATOM 889 N N . VAL A 1 110 ? -16.425 9.160 24.654 1.00 81.44 110 VAL A N 1
ATOM 890 C CA . VAL A 1 110 ? -16.360 8.036 23.722 1.00 81.44 110 VAL A CA 1
ATOM 891 C C . VAL A 1 110 ? -16.958 6.837 24.435 1.00 81.44 110 VAL A C 1
ATOM 893 O O . VAL A 1 110 ? -16.493 6.462 25.507 1.00 81.44 110 VAL A O 1
ATOM 896 N N . GLU A 1 111 ? -18.002 6.260 23.860 1.00 76.69 111 GLU A N 1
ATOM 897 C CA . GLU A 1 111 ? -18.599 5.024 24.354 1.00 76.69 111 GLU A CA 1
ATOM 898 C C . GLU A 1 111 ? -18.441 3.926 23.309 1.00 76.69 111 GLU A C 1
ATOM 900 O O . GLU A 1 111 ? -18.600 4.163 22.108 1.00 76.69 111 GLU A O 1
ATOM 905 N N . GLU A 1 112 ? -18.146 2.715 23.771 1.00 69.50 112 GLU A N 1
ATOM 906 C CA . GLU A 1 112 ? -18.237 1.522 22.937 1.00 69.50 112 GLU A CA 1
ATOM 907 C C . GLU A 1 112 ? -19.703 1.292 22.551 1.00 69.50 112 GLU A C 1
ATOM 909 O O . GLU A 1 112 ? -20.594 1.315 23.400 1.00 69.50 112 GLU A O 1
ATOM 914 N N . ASN A 1 113 ? -19.957 1.112 21.256 1.00 71.00 113 ASN A N 1
ATOM 915 C CA . ASN A 1 113 ? -21.300 0.918 20.721 1.00 71.00 113 ASN A CA 1
ATOM 916 C C . ASN A 1 113 ? -21.547 -0.550 20.376 1.00 71.00 113 ASN A C 1
ATOM 918 O O . ASN A 1 113 ? -22.449 -1.178 20.923 1.00 71.00 113 ASN A O 1
ATOM 922 N N . ILE A 1 114 ? -20.740 -1.104 19.470 1.00 69.38 114 ILE A N 1
ATOM 923 C CA . ILE A 1 114 ? -20.875 -2.490 19.018 1.00 69.38 114 ILE A CA 1
ATOM 924 C C . ILE A 1 114 ? -19.490 -3.095 18.867 1.00 69.38 114 ILE A C 1
ATOM 926 O O . ILE A 1 114 ? -18.625 -2.507 18.216 1.00 69.38 114 ILE A O 1
ATOM 930 N N . ARG A 1 115 ? -19.341 -4.302 19.410 1.00 71.12 115 ARG A N 1
ATOM 931 C CA . ARG A 1 115 ? -18.222 -5.201 19.169 1.00 71.12 115 ARG A CA 1
ATOM 932 C C . ARG A 1 115 ? -18.672 -6.299 18.210 1.00 71.12 115 ARG A C 1
ATOM 934 O O . ARG A 1 115 ? -19.547 -7.092 18.556 1.00 71.12 115 ARG A O 1
ATOM 941 N N . VAL A 1 116 ? -18.099 -6.337 17.015 1.00 72.19 116 VAL A N 1
ATOM 942 C CA . VAL A 1 116 ? -18.373 -7.368 16.005 1.00 72.19 116 VAL A CA 1
ATOM 943 C C . VAL A 1 116 ? -17.114 -8.198 15.814 1.00 72.19 116 VAL A C 1
ATOM 945 O O . VAL A 1 116 ? -16.029 -7.642 15.704 1.00 72.19 116 VAL A O 1
ATOM 948 N N . SER A 1 117 ? -17.242 -9.521 15.784 1.00 78.69 117 SER A N 1
ATOM 949 C CA . SER A 1 117 ? -16.171 -10.392 15.292 1.00 78.69 117 SER A CA 1
ATOM 950 C C . SER A 1 117 ? -16.311 -10.496 13.780 1.00 78.69 117 SER A C 1
ATOM 952 O O . SER A 1 117 ? -17.367 -10.900 13.293 1.00 78.69 117 SER A O 1
ATOM 954 N N . ILE A 1 118 ? -15.283 -10.092 13.041 1.00 81.50 118 ILE A N 1
ATOM 955 C CA . ILE A 1 118 ? -15.250 -10.126 11.580 1.00 81.50 118 ILE A CA 1
ATOM 956 C C . ILE A 1 118 ? -14.056 -10.975 11.166 1.00 81.50 118 ILE A C 1
ATOM 958 O O . ILE A 1 118 ? -12.952 -10.784 11.663 1.00 81.50 118 ILE A O 1
ATOM 962 N N . GLU A 1 119 ? -14.247 -11.919 10.252 1.00 86.06 119 GLU A N 1
ATOM 963 C CA . GLU A 1 119 ? -13.127 -12.695 9.723 1.00 86.06 119 GLU A CA 1
ATOM 964 C C . GLU A 1 119 ? -12.135 -11.782 8.990 1.00 86.06 119 GLU A C 1
ATOM 966 O O . GLU A 1 119 ? -12.530 -10.925 8.194 1.00 86.06 119 GLU A O 1
ATOM 971 N N . ALA A 1 120 ? -10.835 -11.992 9.219 1.00 86.19 120 ALA A N 1
ATOM 972 C CA . ALA A 1 120 ? -9.778 -11.204 8.582 1.00 86.19 120 ALA A CA 1
ATOM 973 C C . ALA A 1 120 ? -9.921 -11.160 7.049 1.00 86.19 120 ALA A C 1
ATOM 975 O O . ALA A 1 120 ? -9.727 -10.119 6.426 1.00 86.19 120 ALA A O 1
ATOM 976 N N . GLN A 1 121 ? -10.334 -12.277 6.445 1.00 89.12 121 GLN A N 1
ATOM 977 C CA . GLN A 1 121 ? -10.517 -12.392 4.999 1.00 89.12 121 GLN A CA 1
ATOM 978 C C . GLN A 1 121 ? -11.691 -11.558 4.474 1.00 89.12 121 GLN A C 1
ATOM 980 O O . GLN A 1 121 ? -11.609 -11.023 3.370 1.00 89.12 121 GLN A O 1
ATOM 985 N N . THR A 1 122 ? -12.743 -11.364 5.273 1.00 88.19 122 THR A N 1
ATOM 986 C CA . THR A 1 122 ? -13.838 -10.451 4.925 1.00 88.19 122 THR A CA 1
ATOM 987 C C . THR A 1 122 ? -13.323 -9.017 4.851 1.00 88.19 122 THR A C 1
ATOM 989 O O . THR A 1 122 ? -13.541 -8.353 3.840 1.00 88.19 122 THR A O 1
ATOM 992 N N . ILE A 1 123 ? -12.540 -8.580 5.846 1.00 87.88 123 ILE A N 1
ATOM 993 C CA . ILE A 1 123 ? -11.917 -7.244 5.862 1.00 87.88 123 ILE A CA 1
ATOM 994 C C . ILE A 1 123 ? -11.028 -7.043 4.632 1.00 87.88 123 ILE A C 1
ATOM 996 O O . ILE A 1 123 ? -11.107 -6.004 3.986 1.00 87.88 123 ILE A O 1
ATOM 1000 N N . VAL A 1 124 ? -10.213 -8.038 4.276 1.00 91.19 124 VAL A N 1
ATOM 1001 C CA . VAL A 1 124 ? -9.363 -7.989 3.075 1.00 91.19 124 VAL A CA 1
ATOM 1002 C C . VAL A 1 124 ? -10.203 -7.889 1.797 1.00 91.19 124 VAL A C 1
ATOM 1004 O O . VAL A 1 124 ? -9.879 -7.096 0.914 1.00 91.19 124 VAL A O 1
ATOM 1007 N N . SER A 1 125 ? -11.288 -8.663 1.692 1.00 90.25 125 SER A N 1
ATOM 1008 C CA . SER A 1 125 ? -12.155 -8.679 0.505 1.00 90.25 125 SER A CA 1
ATOM 1009 C C . SER A 1 125 ? -12.954 -7.387 0.310 1.00 90.25 125 SER A C 1
ATOM 1011 O O . SER A 1 125 ? -13.220 -6.991 -0.824 1.00 90.25 125 SER A O 1
ATOM 1013 N N . GLU A 1 126 ? -13.302 -6.717 1.408 1.00 89.56 126 GLU A N 1
ATOM 1014 C CA . GLU A 1 126 ? -14.040 -5.453 1.415 1.00 89.56 126 GLU A CA 1
ATOM 1015 C C . GLU A 1 126 ? -13.111 -4.231 1.434 1.00 89.56 126 GLU A C 1
ATOM 1017 O O . GLU A 1 126 ? -13.580 -3.098 1.302 1.00 89.56 126 GLU A O 1
ATOM 1022 N N . TRP A 1 127 ? -11.797 -4.437 1.579 1.00 89.69 127 TRP A N 1
ATOM 1023 C CA . TRP A 1 127 ? -10.834 -3.348 1.649 1.00 89.69 127 TRP A CA 1
ATOM 1024 C C . TRP A 1 127 ? -10.797 -2.561 0.342 1.00 89.69 127 TRP A C 1
ATOM 1026 O O . TRP A 1 127 ? -10.456 -3.081 -0.727 1.00 89.69 127 TRP A O 1
ATOM 1036 N N . GLN A 1 128 ? -11.080 -1.268 0.467 1.00 89.69 128 GLN A N 1
ATOM 1037 C CA . GLN A 1 128 ? -10.972 -0.302 -0.611 1.00 89.69 128 GLN A CA 1
ATOM 1038 C C . GLN A 1 128 ? -10.019 0.814 -0.193 1.00 89.69 128 GLN A C 1
ATOM 1040 O O . GLN A 1 128 ? -10.212 1.462 0.835 1.00 89.69 128 GLN A O 1
ATOM 1045 N N . ASP A 1 129 ? -8.998 1.050 -1.010 1.00 86.50 129 ASP A N 1
ATOM 1046 C CA . ASP A 1 129 ? -8.144 2.233 -0.919 1.00 86.50 129 ASP A CA 1
ATOM 1047 C C . ASP A 1 129 ? -7.991 2.761 -2.342 1.00 86.50 129 ASP A C 1
ATOM 1049 O O . ASP A 1 129 ? -7.628 2.011 -3.251 1.00 86.50 129 ASP A O 1
ATOM 1053 N N . ILE A 1 130 ? -8.313 4.036 -2.547 1.00 83.94 130 ILE A N 1
ATOM 1054 C CA . ILE A 1 130 ? -8.146 4.670 -3.853 1.00 83.94 130 ILE A CA 1
ATOM 1055 C C . ILE A 1 130 ? -6.680 5.065 -3.951 1.00 83.94 130 ILE A C 1
ATOM 1057 O O . ILE A 1 130 ? -6.244 6.060 -3.365 1.00 83.94 130 ILE A O 1
ATOM 1061 N N . ILE A 1 131 ? -5.909 4.262 -4.680 1.00 89.62 131 ILE A N 1
ATOM 1062 C CA . ILE A 1 131 ? -4.501 4.543 -4.922 1.00 89.62 131 ILE A CA 1
ATOM 1063 C C . ILE A 1 131 ? -4.400 5.283 -6.247 1.00 89.62 131 ILE A C 1
ATOM 1065 O O . ILE A 1 131 ? -4.538 4.701 -7.320 1.00 89.62 131 ILE A O 1
ATOM 1069 N N . GLU A 1 132 ? -4.108 6.577 -6.180 1.00 89.56 132 GLU A N 1
ATOM 1070 C CA . GLU A 1 132 ? -3.738 7.330 -7.372 1.00 89.56 132 GLU A CA 1
ATOM 1071 C C . GLU A 1 132 ? -2.387 6.802 -7.859 1.00 89.56 132 GLU A C 1
ATOM 1073 O O . GLU A 1 132 ? -1.364 7.037 -7.219 1.00 89.56 132 GLU A O 1
ATOM 1078 N N . LEU A 1 133 ? -2.359 6.052 -8.957 1.00 91.88 133 LEU A N 1
ATOM 1079 C CA . LEU A 1 133 ? -1.122 5.609 -9.595 1.00 91.88 133 LEU A CA 1
ATOM 1080 C C . LEU A 1 133 ? -0.728 6.574 -10.712 1.00 91.88 133 LEU A C 1
ATOM 1082 O O . LEU A 1 133 ? -1.554 7.275 -11.290 1.00 91.88 133 LEU A O 1
ATOM 1086 N N . ILE A 1 134 ? 0.570 6.645 -10.991 1.00 93.06 134 ILE A N 1
ATOM 1087 C CA . ILE A 1 134 ? 1.092 7.437 -12.098 1.00 93.06 134 ILE A CA 1
ATOM 1088 C C . ILE A 1 134 ? 0.968 6.610 -13.369 1.00 93.06 134 ILE A C 1
ATOM 1090 O O . ILE A 1 134 ? 1.615 5.568 -13.479 1.00 93.06 134 ILE A O 1
ATOM 1094 N N . ASP A 1 135 ? 0.236 7.123 -14.353 1.00 88.19 135 ASP A N 1
ATOM 1095 C CA . ASP A 1 135 ? 0.194 6.516 -15.680 1.00 88.19 135 ASP A CA 1
ATOM 1096 C C . ASP A 1 135 ? 1.581 6.525 -16.340 1.00 88.19 135 ASP A C 1
ATOM 1098 O O . ASP A 1 135 ? 2.322 7.531 -16.370 1.00 88.19 135 ASP A O 1
ATOM 1102 N N . ILE A 1 136 ? 1.934 5.369 -16.896 1.00 90.25 136 ILE A N 1
ATOM 1103 C CA . ILE A 1 136 ? 3.203 5.131 -17.575 1.00 90.25 136 ILE A CA 1
ATOM 1104 C C . ILE A 1 136 ? 2.923 4.832 -19.044 1.00 90.25 136 ILE A C 1
ATOM 1106 O O . ILE A 1 136 ? 1.975 4.133 -19.386 1.00 90.25 136 ILE A O 1
ATOM 1110 N N . GLU A 1 137 ? 3.748 5.402 -19.921 1.00 85.56 137 GLU A N 1
ATOM 1111 C CA . GLU A 1 137 ? 3.660 5.168 -21.360 1.00 85.56 137 GLU A CA 1
ATOM 1112 C C . GLU A 1 137 ? 3.854 3.680 -21.667 1.00 85.56 137 GLU A C 1
ATOM 1114 O O . GLU A 1 137 ? 4.903 3.109 -21.352 1.00 85.56 137 GLU A O 1
ATOM 1119 N N . ASP A 1 138 ? 2.866 3.075 -22.325 1.00 84.62 138 ASP A N 1
ATOM 1120 C CA . ASP A 1 138 ? 2.902 1.669 -22.716 1.00 84.62 138 ASP A CA 1
ATOM 1121 C C . ASP A 1 138 ? 3.848 1.449 -23.906 1.00 84.62 138 ASP A C 1
ATOM 1123 O O . ASP A 1 138 ? 3.452 1.376 -25.069 1.00 84.62 138 ASP A O 1
ATOM 1127 N N . SER A 1 139 ? 5.142 1.375 -23.599 1.00 85.56 139 SER A N 1
ATOM 1128 C CA . SER A 1 139 ? 6.203 1.218 -24.601 1.00 85.56 139 SER A CA 1
ATOM 1129 C C . SER A 1 139 ? 6.259 -0.192 -25.200 1.00 85.56 139 SER A C 1
ATOM 1131 O O . SER A 1 139 ? 6.925 -0.399 -26.214 1.00 85.56 139 SER A O 1
ATOM 1133 N N . PHE A 1 140 ? 5.589 -1.161 -24.574 1.00 87.44 140 PHE A N 1
ATOM 1134 C CA . PHE A 1 140 ? 5.678 -2.585 -24.901 1.00 87.44 140 PHE A CA 1
ATOM 1135 C C . PHE A 1 140 ? 4.334 -3.204 -25.306 1.00 87.44 140 PHE A C 1
ATOM 1137 O O . PHE A 1 140 ? 4.293 -4.390 -25.630 1.00 87.44 140 PHE A O 1
ATOM 1144 N N . ASN A 1 141 ? 3.262 -2.404 -25.346 1.00 87.25 141 ASN A N 1
ATOM 1145 C CA . ASN A 1 141 ? 1.891 -2.838 -25.615 1.00 87.25 141 ASN A CA 1
ATOM 1146 C C . ASN A 1 141 ? 1.398 -3.906 -24.614 1.00 87.25 141 ASN A C 1
ATOM 1148 O O . ASN A 1 141 ? 0.699 -4.849 -24.992 1.00 87.25 141 ASN A O 1
ATOM 1152 N N . ASP A 1 142 ? 1.785 -3.759 -23.344 1.00 86.25 142 ASP A N 1
ATOM 1153 C CA . ASP A 1 142 ? 1.385 -4.634 -22.235 1.00 86.25 142 ASP A CA 1
ATOM 1154 C C . ASP A 1 142 ? -0.008 -4.296 -21.689 1.00 86.25 142 ASP A C 1
ATOM 1156 O O . ASP A 1 142 ? -0.620 -5.125 -21.021 1.00 86.25 142 ASP A O 1
ATOM 1160 N N . LYS A 1 143 ? -0.535 -3.101 -21.997 1.00 87.69 143 LYS A N 1
ATOM 1161 C CA . LYS A 1 143 ? -1.884 -2.650 -21.619 1.00 87.69 143 LYS A CA 1
ATOM 1162 C C . LYS A 1 143 ? -2.181 -2.791 -20.122 1.00 87.69 143 LYS A C 1
ATOM 1164 O O . LYS A 1 143 ? -3.285 -3.188 -19.746 1.00 87.69 143 LYS A O 1
ATOM 1169 N N . ILE A 1 144 ? -1.209 -2.444 -19.274 1.00 89.69 144 ILE A N 1
ATOM 1170 C CA . ILE A 1 144 ? -1.405 -2.417 -17.819 1.00 89.69 144 ILE A CA 1
ATOM 1171 C C . ILE A 1 144 ? -2.560 -1.467 -17.483 1.00 89.69 144 ILE A C 1
ATOM 1173 O O . ILE A 1 144 ? -2.576 -0.310 -17.910 1.00 89.69 144 ILE A O 1
ATOM 1177 N N . ASN A 1 145 ? -3.511 -1.950 -16.685 1.00 88.88 145 ASN A N 1
ATOM 1178 C CA . ASN A 1 145 ? -4.577 -1.127 -16.130 1.00 88.88 145 ASN A CA 1
ATOM 1179 C C . ASN A 1 145 ? -4.131 -0.518 -14.796 1.00 88.88 145 ASN A C 1
ATOM 1181 O O . ASN A 1 145 ? -4.128 -1.204 -13.784 1.00 88.88 145 ASN A O 1
ATOM 1185 N N . TYR A 1 146 ? -3.821 0.777 -14.775 1.00 90.38 146 TYR A N 1
ATOM 1186 C CA . TYR A 1 146 ? -3.402 1.488 -13.559 1.00 90.38 146 TYR A CA 1
ATOM 1187 C C . TYR A 1 146 ? -4.551 1.849 -12.598 1.00 90.38 146 TYR A C 1
ATOM 1189 O O . TYR A 1 146 ? -4.328 2.540 -11.605 1.00 90.38 146 TYR A O 1
ATOM 1197 N N . SER A 1 147 ? -5.773 1.371 -12.850 1.00 89.81 147 SER A N 1
ATOM 1198 C CA . SER A 1 147 ? -6.877 1.490 -11.891 1.00 89.81 147 SER A CA 1
ATOM 1199 C C . SER A 1 147 ? -6.639 0.549 -10.710 1.00 89.81 147 SER A C 1
ATOM 1201 O O . SER A 1 147 ? -6.598 -0.664 -10.898 1.00 89.81 147 SER A O 1
ATOM 1203 N N . CYS A 1 148 ? -6.511 1.097 -9.5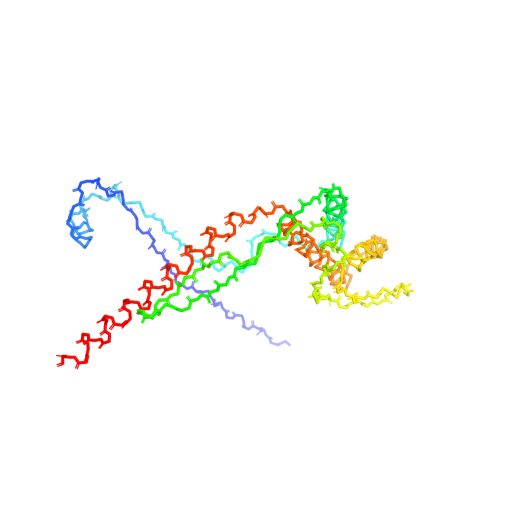01 1.00 92.12 148 CYS A N 1
ATOM 1204 C CA . CYS A 1 148 ? -6.250 0.325 -8.289 1.00 92.12 148 CYS A CA 1
ATOM 1205 C C . CYS A 1 148 ? -7.150 0.794 -7.147 1.00 92.12 148 CYS A C 1
ATOM 1207 O O . CYS A 1 148 ? -6.907 1.845 -6.551 1.00 92.12 148 CYS A O 1
ATOM 1209 N N . ASN A 1 149 ? -8.207 0.027 -6.876 1.00 92.44 149 ASN A N 1
ATOM 1210 C CA . ASN A 1 149 ? -9.248 0.412 -5.922 1.00 92.44 149 ASN A CA 1
ATOM 1211 C C . ASN A 1 149 ? -9.436 -0.599 -4.788 1.00 92.44 149 ASN A C 1
ATOM 1213 O O . ASN A 1 149 ? -10.079 -0.285 -3.789 1.00 92.44 149 ASN A O 1
ATOM 1217 N N . ASN A 1 150 ? -8.933 -1.821 -4.950 1.00 93.56 150 ASN A N 1
ATOM 1218 C CA . ASN A 1 150 ? -9.117 -2.906 -3.993 1.00 93.56 150 ASN A CA 1
ATOM 1219 C C . ASN A 1 150 ? -7.837 -3.744 -3.841 1.00 93.56 150 ASN A C 1
ATOM 1221 O O . ASN A 1 150 ? -6.863 -3.573 -4.574 1.00 93.56 150 ASN A O 1
ATOM 1225 N N . TYR A 1 151 ? -7.844 -4.663 -2.877 1.00 94.81 151 TYR A N 1
ATOM 1226 C CA . TYR A 1 151 ? -6.696 -5.524 -2.586 1.00 94.81 151 TYR A CA 1
ATOM 1227 C C . TYR A 1 151 ? -6.269 -6.419 -3.765 1.00 94.81 151 TYR A C 1
ATOM 1229 O O . TYR A 1 151 ? -5.075 -6.586 -4.005 1.00 94.81 151 TYR A O 1
ATOM 1237 N N . GLN A 1 152 ? -7.216 -6.962 -4.535 1.00 94.31 152 GLN A N 1
ATOM 1238 C CA . GLN A 1 152 ? -6.895 -7.796 -5.699 1.00 94.31 152 GLN A CA 1
ATOM 1239 C C . GLN A 1 152 ? -6.220 -6.987 -6.807 1.00 94.31 152 GLN A C 1
ATOM 1241 O O . GLN A 1 152 ? -5.247 -7.456 -7.397 1.00 94.31 152 GLN A O 1
ATOM 1246 N N . ASP A 1 153 ? -6.665 -5.749 -7.034 1.00 94.62 153 ASP A N 1
ATOM 1247 C CA . ASP A 1 153 ? -6.012 -4.842 -7.979 1.00 94.62 153 ASP A CA 1
ATOM 1248 C C . ASP A 1 153 ? -4.547 -4.608 -7.574 1.00 94.62 153 ASP A C 1
ATOM 1250 O O . ASP A 1 153 ? -3.665 -4.640 -8.429 1.00 94.62 153 ASP A O 1
ATOM 1254 N N . MET A 1 154 ? -4.264 -4.441 -6.272 1.00 95.12 154 MET A N 1
ATOM 1255 C CA . MET A 1 154 ? -2.898 -4.257 -5.757 1.00 95.12 154 MET A CA 1
ATOM 1256 C C . MET A 1 154 ? -2.004 -5.471 -6.033 1.00 95.12 154 MET A C 1
ATOM 1258 O O . MET A 1 154 ? -0.843 -5.290 -6.407 1.00 95.12 154 MET A O 1
ATOM 1262 N N . ILE A 1 155 ? -2.528 -6.692 -5.868 1.00 95.25 155 ILE A N 1
ATOM 1263 C CA . ILE A 1 155 ? -1.795 -7.932 -6.170 1.00 95.25 155 ILE A CA 1
ATOM 1264 C C . ILE A 1 155 ? -1.452 -7.979 -7.659 1.00 95.25 155 ILE A C 1
ATOM 1266 O O . ILE A 1 155 ? -0.276 -8.084 -8.015 1.00 95.25 155 ILE A O 1
ATOM 1270 N N . CYS A 1 156 ? -2.470 -7.864 -8.516 1.00 95.00 156 CYS A N 1
ATOM 1271 C CA . CYS A 1 156 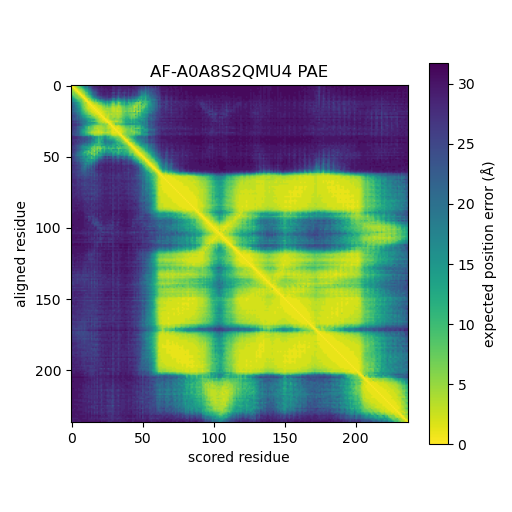? -2.305 -7.934 -9.965 1.00 95.00 156 CYS A CA 1
ATOM 1272 C C . CYS A 1 156 ? -1.327 -6.864 -10.456 1.00 95.00 156 CYS A C 1
ATOM 1274 O O . CYS A 1 156 ? -0.363 -7.178 -11.150 1.00 95.00 156 CYS A O 1
ATOM 1276 N N . LEU A 1 157 ? -1.499 -5.613 -10.017 1.00 95.19 157 LEU A N 1
ATOM 1277 C CA . LEU A 1 157 ? -0.642 -4.507 -10.435 1.00 95.19 157 LEU A CA 1
ATOM 1278 C C . LEU A 1 157 ? 0.803 -4.655 -9.971 1.00 95.19 157 LEU A C 1
ATOM 1280 O O . LEU A 1 157 ? 1.709 -4.296 -10.724 1.00 95.19 157 LEU A O 1
ATOM 1284 N N . ASN A 1 158 ? 1.046 -5.185 -8.769 1.00 96.25 158 ASN A N 1
ATOM 1285 C CA . ASN A 1 158 ? 2.407 -5.447 -8.308 1.00 96.25 158 ASN A CA 1
ATOM 1286 C C . ASN A 1 158 ? 3.117 -6.451 -9.229 1.00 96.25 158 ASN A C 1
ATOM 1288 O O . ASN A 1 158 ? 4.261 -6.227 -9.626 1.00 96.25 158 ASN A O 1
ATOM 1292 N N . SER A 1 159 ? 2.436 -7.533 -9.609 1.00 95.25 159 SER A N 1
ATOM 1293 C CA . SER A 1 159 ? 2.997 -8.541 -10.511 1.00 95.25 159 SER A CA 1
ATOM 1294 C C . SER A 1 159 ? 3.143 -8.023 -11.949 1.00 95.25 159 SER A C 1
ATOM 1296 O O . SER A 1 159 ? 4.220 -8.151 -12.534 1.00 95.25 159 SER A O 1
ATOM 1298 N N . ASP A 1 160 ? 2.114 -7.380 -12.502 1.00 95.12 160 ASP A N 1
ATOM 1299 C CA . ASP A 1 160 ? 2.100 -6.892 -13.887 1.00 95.12 160 ASP A CA 1
ATOM 1300 C C . ASP A 1 160 ? 3.163 -5.812 -14.117 1.00 95.12 160 ASP A C 1
ATOM 1302 O O . ASP A 1 160 ? 3.952 -5.887 -15.064 1.00 95.12 160 ASP A O 1
ATOM 1306 N N . MET A 1 161 ? 3.263 -4.832 -13.212 1.00 95.56 161 MET A N 1
ATOM 1307 C CA . MET A 1 161 ? 4.303 -3.806 -13.298 1.00 95.56 161 MET A CA 1
ATOM 1308 C C . MET A 1 161 ? 5.709 -4.393 -13.167 1.00 95.56 161 MET A C 1
ATOM 1310 O O . MET A 1 161 ? 6.633 -3.885 -13.803 1.00 95.56 161 MET A O 1
ATOM 1314 N N . LEU A 1 162 ? 5.893 -5.455 -12.373 1.00 95.12 162 LEU A N 1
ATOM 1315 C CA . LEU A 1 162 ? 7.200 -6.093 -12.196 1.00 95.12 162 LEU A CA 1
ATOM 1316 C C . LEU A 1 162 ? 7.661 -6.781 -13.484 1.00 95.12 162 LEU A C 1
ATOM 1318 O O . LEU A 1 162 ? 8.838 -6.714 -13.842 1.00 95.12 162 LEU A O 1
ATOM 1322 N N . LEU A 1 163 ? 6.738 -7.404 -14.216 1.00 93.19 163 LEU A N 1
ATOM 1323 C CA . LEU A 1 163 ? 7.043 -7.989 -15.521 1.00 93.19 163 LEU A CA 1
ATOM 1324 C C . LEU A 1 163 ? 7.489 -6.921 -16.522 1.00 93.19 163 LEU A C 1
ATOM 1326 O O . LEU A 1 163 ? 8.428 -7.148 -17.285 1.00 93.19 163 LEU A O 1
ATOM 1330 N N . VAL A 1 164 ? 6.854 -5.748 -16.505 1.00 93.44 164 VAL A N 1
ATOM 1331 C CA . VAL A 1 164 ? 7.179 -4.658 -17.433 1.00 93.44 164 VAL A CA 1
ATOM 1332 C C . VAL A 1 164 ? 8.461 -3.927 -17.044 1.00 93.44 164 VAL A C 1
ATOM 1334 O O . VAL A 1 164 ? 9.288 -3.657 -17.915 1.00 93.44 164 VAL A O 1
ATOM 1337 N N . VAL A 1 165 ? 8.692 -3.658 -15.754 1.00 93.00 165 VAL A N 1
ATOM 1338 C CA . VAL A 1 165 ? 9.911 -2.963 -15.307 1.00 93.00 165 VAL A CA 1
ATOM 1339 C C . VAL A 1 165 ? 11.174 -3.761 -15.647 1.00 93.00 165 VAL A C 1
ATOM 1341 O O . VAL A 1 165 ? 12.169 -3.174 -16.064 1.00 93.00 165 VAL A O 1
ATOM 1344 N N . LYS A 1 166 ? 11.110 -5.099 -15.598 1.00 91.38 166 LYS A N 1
ATOM 1345 C CA . LYS A 1 166 ? 12.213 -5.987 -16.001 1.00 91.38 166 LYS A CA 1
ATOM 1346 C C . LYS A 1 166 ? 12.570 -5.883 -17.480 1.00 91.38 166 LYS A C 1
ATOM 1348 O O . LYS A 1 166 ? 13.735 -5.994 -17.848 1.00 91.38 166 LYS A O 1
ATOM 1353 N N . LYS A 1 167 ? 11.603 -5.593 -18.358 1.00 92.00 167 LYS A N 1
ATOM 1354 C CA . LYS A 1 167 ? 11.891 -5.390 -19.791 1.00 92.00 167 LYS A CA 1
ATOM 1355 C C . LYS A 1 167 ? 12.811 -4.192 -20.016 1.00 92.00 167 LYS A C 1
ATOM 1357 O O . LYS A 1 167 ? 13.591 -4.196 -20.966 1.00 92.00 167 LYS A O 1
ATOM 1362 N N . TYR A 1 168 ? 12.758 -3.193 -19.133 1.00 89.31 168 TYR A N 1
ATOM 1363 C CA . TYR A 1 168 ? 13.610 -2.012 -19.203 1.00 89.31 168 TYR A CA 1
ATOM 1364 C C . TYR A 1 168 ? 15.081 -2.278 -18.839 1.00 89.31 168 TYR A C 1
ATOM 1366 O O . TYR A 1 168 ? 15.922 -1.465 -19.209 1.00 89.31 168 TYR A O 1
ATOM 1374 N N . GLU A 1 169 ? 15.428 -3.415 -18.220 1.00 86.38 169 GLU A N 1
ATOM 1375 C CA . GLU A 1 169 ? 16.829 -3.782 -17.930 1.00 86.38 169 GLU A CA 1
ATOM 1376 C C . GLU A 1 169 ? 17.677 -3.934 -19.194 1.00 86.38 169 GLU A C 1
ATOM 1378 O O . GLU A 1 169 ? 18.881 -3.692 -19.190 1.00 86.38 169 GLU A O 1
ATOM 1383 N N . SER A 1 170 ? 17.036 -4.328 -20.296 1.00 83.25 170 SER A N 1
ATOM 1384 C CA . SER A 1 170 ? 17.699 -4.506 -21.591 1.00 83.25 170 SER A CA 1
ATOM 1385 C C . SER A 1 170 ? 17.974 -3.180 -22.311 1.00 83.25 170 SER A C 1
ATOM 1387 O O . SER A 1 170 ? 18.616 -3.172 -23.362 1.00 83.25 170 SER A O 1
ATOM 1389 N N . PHE A 1 171 ? 17.485 -2.057 -21.777 1.00 79.44 171 PHE A N 1
ATOM 1390 C CA . PHE A 1 171 ? 17.659 -0.730 -22.356 1.00 79.44 171 PHE A CA 1
ATOM 1391 C C . PHE A 1 171 ? 18.794 -0.000 -21.630 1.00 79.44 171 PHE A C 1
ATOM 1393 O O . PHE A 1 171 ? 18.851 0.031 -20.405 1.00 79.44 171 PHE A O 1
ATOM 1400 N N . GLY A 1 172 ? 19.722 0.582 -22.394 1.00 73.75 172 GLY A N 1
ATOM 1401 C CA . GLY A 1 172 ? 20.836 1.351 -21.832 1.00 73.75 172 GLY A CA 1
ATOM 1402 C C . GLY A 1 172 ? 20.387 2.644 -21.144 1.00 73.75 172 GLY A C 1
ATOM 1403 O O . GLY A 1 172 ? 19.237 3.061 -21.254 1.00 73.75 172 GLY A O 1
ATOM 1404 N N . ASP A 1 173 ? 21.313 3.326 -20.473 1.00 74.88 173 ASP A N 1
ATOM 1405 C CA . ASP A 1 173 ? 20.993 4.534 -19.712 1.00 74.88 173 ASP A CA 1
ATOM 1406 C C . ASP A 1 173 ? 20.557 5.720 -20.590 1.00 74.88 173 ASP A C 1
ATOM 1408 O O . ASP A 1 173 ? 21.198 6.086 -21.578 1.00 74.88 173 ASP A O 1
ATOM 1412 N N . GLY A 1 174 ? 19.482 6.386 -20.168 1.00 81.38 174 GLY A N 1
ATOM 1413 C CA . GLY A 1 174 ? 19.015 7.630 -20.769 1.00 81.38 174 GLY A CA 1
ATOM 1414 C C . GLY A 1 174 ? 17.963 8.327 -19.912 1.00 81.38 174 GLY A C 1
ATOM 1415 O O . GLY A 1 174 ? 17.198 7.681 -19.201 1.00 81.38 174 GLY A O 1
ATOM 1416 N N . ASP A 1 175 ? 17.880 9.656 -20.007 1.00 84.56 175 ASP A N 1
ATOM 1417 C CA . ASP A 1 175 ? 16.990 10.464 -19.157 1.00 84.56 175 ASP A CA 1
ATOM 1418 C C . ASP A 1 175 ? 15.508 10.085 -19.309 1.00 84.56 175 ASP A C 1
ATOM 1420 O O . ASP A 1 175 ? 14.735 10.167 -18.353 1.00 84.56 175 ASP A O 1
ATOM 1424 N N . ARG A 1 176 ? 15.092 9.662 -20.511 1.00 85.75 176 ARG A N 1
ATOM 1425 C CA . ARG A 1 176 ? 13.726 9.176 -20.757 1.00 85.75 176 ARG A CA 1
ATOM 1426 C C . ARG A 1 176 ? 13.472 7.856 -20.033 1.00 85.75 176 ARG A C 1
ATOM 1428 O O . ARG A 1 176 ? 12.456 7.739 -19.356 1.00 85.75 176 ARG A O 1
ATOM 1435 N N . LEU A 1 177 ? 14.398 6.903 -20.156 1.00 88.31 177 LEU A N 1
ATOM 1436 C CA . LEU A 1 177 ? 14.315 5.614 -19.477 1.00 88.31 177 LEU A CA 1
ATOM 1437 C C . LEU A 1 177 ? 14.246 5.821 -17.966 1.00 88.31 177 LEU A C 1
ATOM 1439 O O . LEU A 1 177 ? 13.323 5.330 -17.327 1.00 88.31 177 LEU A O 1
ATOM 1443 N N . LEU A 1 178 ? 15.155 6.638 -17.428 1.00 90.06 178 LEU A N 1
ATOM 1444 C CA . LEU A 1 178 ? 15.235 6.948 -16.006 1.00 90.06 178 LEU A CA 1
ATOM 1445 C C . LEU A 1 178 ? 13.922 7.523 -15.459 1.00 90.06 178 LEU A C 1
ATOM 1447 O O . LEU A 1 178 ? 13.478 7.142 -14.377 1.00 90.06 178 LEU A O 1
ATOM 1451 N N . LYS A 1 179 ? 13.270 8.422 -16.206 1.00 89.94 179 LYS A N 1
ATOM 1452 C CA . LYS A 1 179 ? 11.953 8.959 -15.832 1.00 89.94 179 LYS A CA 1
ATOM 1453 C C . LYS A 1 179 ? 10.880 7.876 -15.802 1.00 89.94 179 LYS A C 1
ATOM 1455 O O . LYS A 1 179 ? 10.063 7.876 -14.889 1.00 89.94 179 LYS A O 1
ATOM 1460 N N . ILE A 1 180 ? 10.875 6.974 -16.781 1.00 91.56 180 ILE A N 1
ATOM 1461 C CA . ILE A 1 180 ? 9.896 5.886 -16.860 1.00 91.56 180 ILE A CA 1
ATOM 1462 C C . ILE A 1 180 ? 10.073 4.918 -15.685 1.00 91.56 180 ILE A C 1
ATOM 1464 O O . ILE A 1 180 ? 9.117 4.676 -14.953 1.00 91.56 180 ILE A O 1
ATOM 1468 N N . VAL A 1 181 ? 11.291 4.426 -15.443 1.00 93.19 181 VAL A N 1
ATOM 1469 C CA . VAL A 1 181 ? 11.544 3.474 -14.347 1.00 93.19 181 VAL A CA 1
ATOM 1470 C C . VAL A 1 181 ? 11.316 4.098 -12.967 1.00 93.19 181 VAL A C 1
ATOM 1472 O O . VAL A 1 181 ? 10.857 3.412 -12.058 1.00 93.19 181 VAL A O 1
ATOM 1475 N N . ASN A 1 182 ? 11.526 5.412 -12.806 1.00 93.88 182 ASN A N 1
ATOM 1476 C CA . ASN A 1 182 ? 11.179 6.106 -11.560 1.00 93.88 182 ASN A CA 1
ATOM 1477 C C . ASN A 1 182 ? 9.672 6.134 -11.299 1.00 93.88 182 ASN A C 1
ATOM 1479 O O . ASN A 1 182 ? 9.266 5.979 -10.150 1.00 93.88 182 ASN A O 1
ATOM 1483 N N . LYS A 1 183 ? 8.838 6.276 -12.338 1.00 95.06 183 LYS A N 1
ATOM 1484 C CA . LYS A 1 183 ? 7.381 6.168 -12.175 1.00 95.06 183 LYS A CA 1
ATOM 1485 C C . LYS A 1 183 ? 6.974 4.776 -11.692 1.00 95.06 183 LYS A C 1
ATOM 1487 O O . LYS A 1 183 ? 6.144 4.675 -10.796 1.00 95.06 183 LYS A O 1
ATOM 1492 N N . PHE A 1 184 ? 7.588 3.718 -12.233 1.00 95.25 184 PHE A N 1
ATOM 1493 C CA . PHE A 1 184 ? 7.371 2.352 -11.739 1.00 95.25 184 PHE A CA 1
ATOM 1494 C C . PHE A 1 184 ? 7.760 2.227 -10.267 1.00 95.25 184 PHE A C 1
ATOM 1496 O O . PHE A 1 184 ? 6.949 1.782 -9.459 1.00 95.25 184 PHE A O 1
ATOM 1503 N N . ALA A 1 185 ? 8.967 2.671 -9.901 1.00 95.19 185 ALA A N 1
ATOM 1504 C CA . ALA A 1 185 ? 9.432 2.644 -8.516 1.00 95.19 185 ALA A CA 1
ATOM 1505 C C . ALA A 1 185 ? 8.479 3.397 -7.572 1.00 95.19 185 ALA A C 1
ATOM 1507 O O . ALA A 1 185 ? 8.182 2.922 -6.477 1.00 95.19 185 ALA A O 1
ATOM 1508 N N . GLU A 1 186 ? 7.962 4.551 -7.995 1.00 95.94 186 GLU A N 1
ATOM 1509 C CA . GLU A 1 186 ? 6.999 5.314 -7.207 1.00 95.94 186 GLU A CA 1
ATOM 1510 C C . GLU A 1 186 ? 5.654 4.589 -7.065 1.00 95.94 186 GLU A C 1
ATOM 1512 O O . GLU A 1 186 ? 5.124 4.517 -5.956 1.00 95.94 186 GLU A O 1
ATOM 1517 N N . ASN A 1 187 ? 5.132 3.994 -8.139 1.00 97.00 187 ASN A N 1
ATOM 1518 C CA . ASN A 1 187 ? 3.904 3.199 -8.089 1.00 97.00 187 ASN A CA 1
ATOM 1519 C C . ASN A 1 187 ? 4.044 1.984 -7.156 1.00 97.00 187 ASN A C 1
ATOM 1521 O O . ASN A 1 187 ? 3.144 1.739 -6.353 1.00 97.00 187 ASN A O 1
ATOM 1525 N N . PHE A 1 188 ? 5.185 1.284 -7.165 1.00 97.31 188 PHE A N 1
ATOM 1526 C CA . PHE A 1 188 ? 5.452 0.204 -6.206 1.00 97.31 188 PHE A CA 1
ATOM 1527 C C . PHE A 1 188 ? 5.418 0.685 -4.753 1.00 97.31 188 PHE A C 1
ATOM 1529 O O . PHE A 1 188 ? 4.828 0.015 -3.909 1.00 97.31 188 PHE A O 1
ATOM 1536 N N . CYS A 1 189 ? 5.992 1.856 -4.459 1.00 96.56 189 CYS A N 1
ATOM 1537 C CA . CYS A 1 189 ? 5.931 2.458 -3.124 1.00 96.56 189 CYS A CA 1
ATOM 1538 C C . CYS A 1 189 ? 4.502 2.862 -2.721 1.00 96.56 189 CYS A C 1
ATOM 1540 O O . CYS A 1 189 ? 4.154 2.815 -1.541 1.00 96.56 189 CYS A O 1
ATOM 1542 N N . ARG A 1 190 ? 3.668 3.299 -3.674 1.00 96.50 190 ARG A N 1
ATOM 1543 C CA . ARG A 1 190 ? 2.256 3.626 -3.408 1.00 96.50 190 ARG A CA 1
ATOM 1544 C C . ARG A 1 190 ? 1.465 2.368 -3.044 1.00 96.50 190 ARG A C 1
ATOM 1546 O O . ARG A 1 190 ? 0.738 2.397 -2.053 1.00 96.50 190 ARG A O 1
ATOM 1553 N N . ILE A 1 191 ? 1.685 1.267 -3.768 1.00 96.12 191 ILE A N 1
ATOM 1554 C CA . ILE A 1 191 ? 1.128 -0.052 -3.429 1.00 96.12 191 ILE A CA 1
ATOM 1555 C C . ILE A 1 191 ? 1.628 -0.515 -2.055 1.00 96.12 191 ILE A C 1
ATOM 1557 O O . ILE A 1 191 ? 0.816 -0.898 -1.218 1.00 96.12 191 ILE A O 1
ATOM 1561 N N . GLU A 1 192 ? 2.933 -0.400 -1.780 1.00 95.88 192 GLU A N 1
ATOM 1562 C CA . GLU A 1 192 ? 3.523 -0.790 -0.490 1.00 95.88 192 GLU A CA 1
ATOM 1563 C C . GLU A 1 192 ? 2.809 -0.112 0.682 1.00 95.88 192 GLU A C 1
ATOM 1565 O O . GLU A 1 192 ? 2.406 -0.763 1.645 1.00 95.88 192 GLU A O 1
ATOM 1570 N N . ARG A 1 193 ? 2.601 1.205 0.588 1.00 94.69 193 ARG A N 1
ATOM 1571 C CA . ARG A 1 193 ? 1.921 1.978 1.633 1.00 94.69 193 ARG A CA 1
ATOM 1572 C C . ARG A 1 193 ? 0.484 1.518 1.849 1.00 94.69 193 ARG A C 1
ATOM 1574 O O . ARG A 1 193 ? 0.048 1.452 2.993 1.00 94.69 193 ARG A O 1
ATOM 1581 N N . ALA A 1 194 ? -0.254 1.223 0.783 1.00 94.12 194 ALA A N 1
ATOM 1582 C CA . ALA A 1 194 ? -1.627 0.741 0.902 1.00 94.12 194 ALA A CA 1
ATOM 1583 C C . ALA A 1 194 ? -1.687 -0.651 1.553 1.00 94.12 194 ALA A C 1
ATOM 1585 O O . ALA A 1 194 ? -2.483 -0.865 2.467 1.00 94.12 194 ALA A O 1
ATOM 1586 N N . LEU A 1 195 ? -0.782 -1.559 1.173 1.00 94.94 195 LEU A N 1
ATOM 1587 C CA . LEU A 1 195 ? -0.645 -2.875 1.805 1.00 94.94 195 LEU A CA 1
ATOM 1588 C C . LEU A 1 195 ? -0.270 -2.757 3.288 1.00 94.94 195 LEU A C 1
ATOM 1590 O O . LEU A 1 195 ? -0.851 -3.441 4.125 1.00 94.94 195 LEU A O 1
ATOM 1594 N N . GLN A 1 196 ? 0.645 -1.850 3.638 1.00 92.88 196 GLN A N 1
ATOM 1595 C CA . GLN A 1 196 ? 1.009 -1.579 5.032 1.00 92.88 196 GLN A CA 1
ATOM 1596 C C . GLN A 1 196 ? -0.170 -1.037 5.847 1.00 92.88 196 GLN A C 1
ATOM 1598 O O . GLN A 1 196 ? -0.339 -1.441 6.996 1.00 92.88 196 GLN A O 1
ATOM 1603 N N . LYS A 1 197 ? -1.002 -0.152 5.276 1.00 90.75 197 LYS A N 1
ATOM 1604 C CA . LYS A 1 197 ? -2.227 0.323 5.944 1.00 90.75 197 LYS A CA 1
ATOM 1605 C C . LYS A 1 197 ? -3.189 -0.829 6.223 1.00 90.75 197 LYS A C 1
ATOM 1607 O O . LYS A 1 197 ? -3.701 -0.912 7.336 1.00 90.75 197 LYS A O 1
ATOM 1612 N N . LEU A 1 198 ? -3.421 -1.699 5.238 1.00 90.75 198 LEU A N 1
ATOM 1613 C CA . LEU A 1 198 ? -4.284 -2.867 5.403 1.00 90.75 198 LEU A CA 1
ATOM 1614 C C . LEU A 1 198 ? -3.718 -3.808 6.472 1.00 90.75 198 LEU A C 1
ATOM 1616 O O . LEU A 1 198 ? -4.426 -4.164 7.406 1.00 90.75 198 LEU A O 1
ATOM 1620 N N . LEU A 1 199 ? -2.427 -4.139 6.406 1.00 89.94 199 LEU A N 1
ATOM 1621 C CA . LEU A 1 199 ? -1.782 -4.986 7.409 1.00 89.94 199 LEU A CA 1
ATOM 1622 C C . LEU A 1 199 ? -1.883 -4.380 8.815 1.00 89.94 199 LEU A C 1
ATOM 1624 O O . LEU A 1 199 ? -2.218 -5.079 9.766 1.00 89.94 199 LEU A O 1
ATOM 1628 N N . LEU A 1 200 ? -1.662 -3.071 8.958 1.00 86.06 200 LEU A N 1
ATOM 1629 C CA . LEU A 1 200 ? -1.846 -2.376 10.231 1.00 86.06 200 LEU A CA 1
ATOM 1630 C C . LEU A 1 200 ? -3.296 -2.476 10.719 1.00 86.06 200 LEU A C 1
ATOM 1632 O O . LEU A 1 200 ? -3.521 -2.698 11.908 1.00 86.06 200 LEU A O 1
ATOM 1636 N N . HIS A 1 201 ? -4.270 -2.345 9.819 1.00 81.12 201 HIS A N 1
ATOM 1637 C CA . HIS A 1 201 ? -5.684 -2.500 10.147 1.00 81.12 201 HIS A CA 1
ATOM 1638 C C . HIS A 1 201 ? -6.010 -3.912 10.653 1.00 81.12 201 HIS A C 1
ATOM 1640 O O . HIS A 1 201 ? -6.802 -4.047 11.579 1.00 81.12 201 HIS A O 1
ATOM 1646 N N . LEU A 1 202 ? -5.352 -4.939 10.107 1.00 83.00 202 LEU A N 1
ATOM 1647 C CA . LEU A 1 202 ? -5.515 -6.330 10.535 1.00 83.00 202 LEU A CA 1
ATOM 1648 C C . LEU A 1 202 ? -4.785 -6.645 11.857 1.00 83.00 202 LEU A C 1
ATOM 1650 O O . LEU A 1 202 ? -5.239 -7.487 12.626 1.00 83.00 202 LEU A O 1
ATOM 1654 N N . CYS A 1 203 ? -3.652 -5.988 12.128 1.00 77.62 203 CYS A N 1
ATOM 1655 C CA . CYS A 1 203 ? -2.803 -6.259 13.297 1.00 77.62 203 CYS A CA 1
ATOM 1656 C C . CYS A 1 203 ? -3.163 -5.455 14.553 1.00 77.62 203 CYS A C 1
ATOM 1658 O O . CYS A 1 203 ? -2.804 -5.856 15.662 1.00 77.62 203 CYS A O 1
ATOM 1660 N N . THR A 1 204 ? -3.760 -4.271 14.405 1.00 68.19 204 THR A N 1
ATOM 1661 C CA . THR A 1 204 ? -3.940 -3.367 15.548 1.00 68.19 204 THR A CA 1
ATOM 1662 C C . THR A 1 204 ? -5.088 -3.856 16.420 1.00 68.19 204 THR A C 1
ATOM 1664 O O . THR A 1 204 ? -6.217 -3.961 15.951 1.00 68.19 204 THR A O 1
ATOM 1667 N N . SER A 1 205 ? -4.822 -4.108 17.706 1.00 60.94 205 SER A N 1
ATOM 1668 C CA . SER A 1 205 ? -5.895 -4.424 18.648 1.00 60.94 205 SER A CA 1
ATOM 1669 C C . SER A 1 205 ? -6.773 -3.194 18.879 1.00 60.94 205 SER A C 1
ATOM 1671 O O . SER A 1 205 ? -6.281 -2.088 19.128 1.00 60.94 205 SER A O 1
ATOM 1673 N N . ASP A 1 206 ? -8.088 -3.389 18.828 1.00 63.25 206 ASP A N 1
ATOM 1674 C CA . ASP A 1 206 ? -9.058 -2.310 19.026 1.00 63.25 206 ASP A CA 1
ATOM 1675 C C . ASP A 1 206 ? -8.887 -1.574 20.360 1.00 63.25 206 ASP A C 1
ATOM 1677 O O . ASP A 1 206 ? -9.113 -0.368 20.430 1.00 63.25 206 ASP A O 1
ATOM 1681 N N . GLN A 1 207 ? -8.396 -2.251 21.403 1.00 62.66 207 GLN A N 1
ATOM 1682 C CA . GLN A 1 207 ? -8.146 -1.621 22.700 1.00 62.66 207 GLN A CA 1
ATOM 1683 C C . GLN A 1 207 ? -7.093 -0.507 22.613 1.00 62.66 207 GLN A C 1
ATOM 1685 O O . GLN A 1 207 ? -7.292 0.570 23.168 1.00 62.66 207 GLN A O 1
ATOM 1690 N N . SER A 1 208 ? -6.006 -0.721 21.864 1.00 66.50 208 SER A N 1
ATOM 1691 C CA . SER A 1 208 ? -4.979 0.312 21.683 1.00 66.50 208 SER A CA 1
ATOM 1692 C C . SER A 1 208 ? -5.525 1.530 20.931 1.00 66.50 208 SER A C 1
ATOM 1694 O O . SER A 1 208 ? -5.079 2.651 21.175 1.00 66.50 208 SER A O 1
ATOM 1696 N N . ARG A 1 209 ? -6.486 1.323 20.020 1.00 67.38 209 ARG A N 1
ATOM 1697 C CA . ARG A 1 209 ? -7.139 2.405 19.266 1.00 67.38 209 ARG A CA 1
ATOM 1698 C C . ARG A 1 209 ? -8.147 3.158 20.129 1.00 67.38 209 ARG A C 1
ATOM 1700 O O . ARG A 1 209 ? -8.212 4.381 20.033 1.00 67.38 209 ARG A O 1
ATOM 1707 N N . LEU A 1 210 ? -8.896 2.463 20.987 1.00 69.19 210 LEU A N 1
ATOM 1708 C CA . LEU A 1 210 ? -9.798 3.088 21.956 1.00 69.19 210 LEU A CA 1
ATOM 1709 C C . LEU A 1 210 ? -9.042 4.006 22.912 1.00 69.19 210 LEU A C 1
ATOM 1711 O O . LEU A 1 210 ? -9.469 5.139 23.134 1.00 69.19 210 LEU A O 1
ATOM 1715 N N . ASP A 1 211 ? -7.915 3.542 23.445 1.00 77.06 211 ASP A N 1
ATOM 1716 C CA . ASP A 1 211 ? -7.110 4.328 24.376 1.00 77.06 211 ASP A CA 1
ATOM 1717 C C . ASP A 1 211 ? -6.594 5.609 23.698 1.00 77.06 211 ASP A C 1
ATOM 1719 O O . ASP A 1 211 ? -6.688 6.699 24.266 1.00 77.06 211 ASP A O 1
ATOM 1723 N N . GLU A 1 212 ? -6.136 5.516 22.444 1.00 80.38 212 GLU A N 1
ATOM 1724 C CA . GLU A 1 212 ? -5.699 6.677 21.660 1.00 80.38 212 GLU A CA 1
ATOM 1725 C C . GLU A 1 212 ? -6.850 7.660 21.375 1.00 80.38 212 GLU A C 1
ATOM 1727 O O . GLU A 1 212 ? -6.700 8.876 21.550 1.00 80.38 212 GLU A O 1
ATOM 1732 N N . ILE A 1 213 ? -8.014 7.150 20.956 1.00 79.00 213 ILE A N 1
ATOM 1733 C CA . ILE A 1 213 ? -9.202 7.964 20.665 1.00 79.00 213 ILE A CA 1
ATOM 1734 C C . ILE A 1 213 ? -9.688 8.663 21.938 1.00 79.00 213 ILE A C 1
ATOM 1736 O O . ILE A 1 213 ? -9.958 9.865 21.908 1.00 79.00 213 ILE A O 1
ATOM 1740 N N . THR A 1 214 ? -9.738 7.947 23.059 1.00 80.56 214 THR A N 1
ATOM 1741 C CA . THR A 1 214 ? -10.145 8.485 24.363 1.00 80.56 214 THR A CA 1
ATOM 1742 C C . THR A 1 214 ? -9.204 9.606 24.797 1.00 80.56 214 THR A C 1
ATOM 1744 O O . THR A 1 214 ? -9.657 10.722 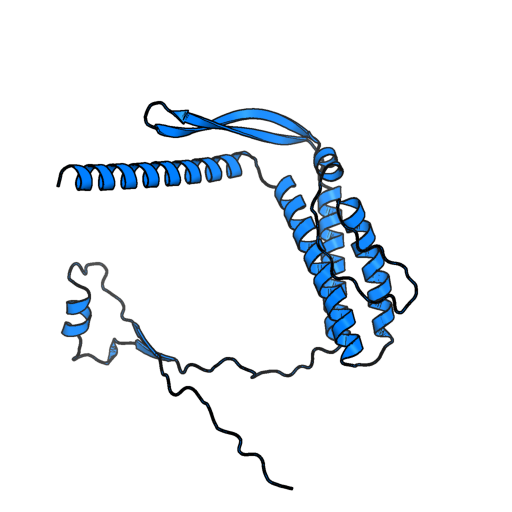25.042 1.00 80.56 214 THR A O 1
ATOM 1747 N N . GLN A 1 215 ? -7.886 9.383 24.743 1.00 86.31 215 GLN A N 1
ATOM 1748 C CA . GLN A 1 215 ? -6.888 10.417 25.049 1.00 86.31 215 GLN A CA 1
ATOM 1749 C C . GLN A 1 215 ? -7.014 11.653 24.150 1.00 86.31 215 GLN A C 1
ATOM 1751 O O . GLN A 1 215 ? -6.734 12.784 24.556 1.00 86.31 215 GLN A O 1
ATOM 1756 N N . ARG A 1 216 ? -7.385 11.462 22.883 1.00 85.75 216 ARG A N 1
ATOM 1757 C CA . ARG A 1 216 ? -7.584 12.567 21.944 1.00 85.75 216 ARG A CA 1
ATOM 1758 C C . ARG A 1 216 ? -8.860 13.353 22.249 1.00 85.75 216 ARG A C 1
ATOM 1760 O O . ARG A 1 216 ? -8.823 14.579 22.179 1.00 85.75 216 ARG A O 1
ATOM 1767 N N . VAL A 1 217 ? -9.945 12.685 22.633 1.00 85.44 217 VAL A N 1
ATOM 1768 C CA . VAL A 1 217 ? -11.181 13.347 23.076 1.00 85.44 217 VAL A CA 1
ATOM 1769 C C . VAL A 1 217 ? -10.974 14.091 24.393 1.00 85.44 217 VAL A C 1
ATOM 1771 O O . VAL A 1 217 ? -11.417 15.231 24.510 1.00 85.44 217 VAL A O 1
ATOM 1774 N N . ASP A 1 218 ? -10.216 13.530 25.333 1.00 87.50 218 ASP A N 1
ATOM 1775 C CA . ASP A 1 218 ? -9.861 14.213 26.581 1.00 87.50 218 ASP A CA 1
ATOM 1776 C C . ASP A 1 218 ? -9.054 15.490 26.331 1.00 87.50 218 ASP A C 1
ATOM 1778 O O . ASP A 1 218 ? -9.326 16.531 26.934 1.00 87.50 218 ASP A O 1
ATOM 1782 N N . ARG A 1 219 ? -8.105 15.455 25.386 1.00 89.81 219 ARG A N 1
ATOM 1783 C CA . ARG A 1 219 ? -7.381 16.661 24.950 1.00 89.81 219 ARG A CA 1
ATOM 1784 C C . ARG A 1 219 ? -8.329 17.727 24.402 1.00 89.81 219 ARG A C 1
ATOM 1786 O O . ARG A 1 219 ? -8.268 18.866 24.853 1.00 89.81 219 ARG A O 1
ATOM 1793 N N . ILE A 1 220 ? -9.242 17.350 23.506 1.00 87.06 220 ILE A N 1
ATOM 1794 C CA . ILE A 1 220 ? -10.240 18.272 22.938 1.00 87.06 220 ILE A CA 1
ATOM 1795 C C . ILE A 1 220 ? -11.137 18.860 24.037 1.00 87.06 220 ILE A C 1
ATOM 1797 O O . ILE A 1 220 ? -11.401 20.061 24.044 1.00 87.06 220 ILE A O 1
ATOM 1801 N N . ASN A 1 221 ? -11.584 18.044 24.992 1.00 87.19 221 ASN A N 1
ATOM 1802 C CA . ASN A 1 221 ? -12.395 18.507 26.117 1.00 87.19 221 ASN A CA 1
ATOM 1803 C C . ASN A 1 221 ? -11.663 19.555 26.963 1.00 87.19 221 ASN A C 1
ATOM 1805 O O . ASN A 1 221 ? -12.265 20.563 27.343 1.00 87.19 221 ASN A O 1
ATOM 1809 N N . ASN A 1 222 ? -10.374 19.338 27.230 1.00 88.81 222 ASN A N 1
ATOM 1810 C CA . ASN A 1 222 ? -9.547 20.285 27.973 1.00 88.81 222 ASN A CA 1
ATOM 1811 C C . ASN A 1 222 ? -9.350 21.595 27.198 1.00 88.81 222 ASN A C 1
ATOM 1813 O O . ASN A 1 222 ? -9.530 22.665 27.769 1.00 88.81 222 ASN A O 1
ATOM 1817 N N . GLU A 1 223 ? -9.085 21.532 25.891 1.00 88.88 223 GLU A N 1
ATOM 1818 C CA . GLU A 1 223 ? -8.970 22.727 25.043 1.00 88.88 223 GLU A CA 1
ATOM 1819 C C . GLU A 1 223 ? -10.276 23.537 24.999 1.00 88.88 223 GLU A C 1
ATOM 1821 O O . GLU A 1 223 ? -10.258 24.762 25.131 1.00 88.88 223 GLU A O 1
ATOM 1826 N N . ILE A 1 224 ? -11.429 22.869 24.865 1.00 84.38 224 ILE A N 1
ATOM 1827 C CA . ILE A 1 224 ? -12.748 23.521 24.892 1.00 84.38 224 ILE A CA 1
ATOM 1828 C C . ILE A 1 224 ? -12.990 24.204 26.241 1.00 84.38 224 ILE A C 1
ATOM 1830 O O . ILE A 1 224 ? -13.532 25.313 26.282 1.00 84.38 224 ILE A O 1
ATOM 1834 N N . LYS A 1 225 ? -12.606 23.552 27.342 1.00 87.12 225 LYS A N 1
ATOM 1835 C CA . LYS A 1 225 ? -12.727 24.117 28.687 1.00 87.12 225 LYS A CA 1
ATOM 1836 C C . LYS A 1 225 ? -11.847 25.357 28.844 1.00 87.12 225 LYS A C 1
ATOM 1838 O O . LYS A 1 225 ? -12.364 26.403 29.222 1.00 87.12 225 LYS A O 1
ATOM 1843 N N . ASP A 1 226 ? -10.575 25.275 28.466 1.00 88.31 226 ASP A N 1
ATOM 1844 C CA . ASP A 1 226 ? -9.638 26.399 28.535 1.00 88.31 226 ASP A CA 1
ATOM 1845 C C . ASP A 1 226 ? -10.119 27.599 27.708 1.00 88.31 226 ASP A C 1
ATOM 1847 O O . ASP A 1 226 ? -10.022 28.750 28.140 1.00 88.31 226 ASP A O 1
ATOM 1851 N N . LEU A 1 227 ? -10.665 27.348 26.513 1.00 86.00 227 LEU A N 1
ATOM 1852 C CA . LEU A 1 227 ? -11.251 28.393 25.674 1.00 86.00 227 LEU A CA 1
ATOM 1853 C C . LEU A 1 227 ? -12.487 29.026 26.322 1.00 86.00 227 LEU A C 1
ATOM 1855 O O . LEU A 1 227 ? -12.632 30.249 26.284 1.00 86.00 227 LEU A O 1
ATOM 1859 N N . ARG A 1 228 ? -13.360 28.220 26.939 1.00 82.44 228 ARG A N 1
ATOM 1860 C CA . ARG A 1 228 ? -14.540 28.709 27.668 1.00 82.44 228 ARG A CA 1
ATOM 1861 C C . ARG A 1 228 ? -14.132 29.577 28.857 1.00 82.44 228 ARG A C 1
ATOM 1863 O O . ARG A 1 228 ? -14.695 30.654 29.035 1.00 82.44 228 ARG A O 1
ATOM 1870 N N . ASP A 1 229 ? -13.142 29.142 29.626 1.00 84.62 229 ASP A N 1
ATOM 1871 C CA . ASP A 1 229 ? -12.657 29.863 30.803 1.00 84.62 229 ASP A CA 1
ATOM 1872 C C . ASP A 1 229 ? -12.010 31.200 30.403 1.00 84.62 229 ASP A C 1
ATOM 1874 O O . ASP A 1 229 ? -12.318 32.236 30.995 1.00 84.62 229 ASP A O 1
ATOM 1878 N N . LYS A 1 230 ? -11.208 31.219 29.327 1.00 83.94 230 LYS A N 1
ATOM 1879 C CA . LYS A 1 230 ? -10.657 32.460 28.749 1.00 83.94 230 LYS A CA 1
ATOM 1880 C C . LYS A 1 230 ? -11.744 33.406 28.246 1.00 83.94 230 LYS A C 1
ATOM 1882 O O . LYS A 1 230 ? -11.659 34.607 28.490 1.00 83.94 230 LYS A O 1
ATOM 1887 N N . TYR A 1 231 ? -12.752 32.889 27.546 1.00 78.00 231 TYR A N 1
ATOM 1888 C CA . TYR A 1 231 ? -13.853 33.706 27.037 1.00 78.00 231 TYR A CA 1
ATOM 1889 C C . TYR A 1 231 ? -14.667 34.328 28.175 1.00 78.00 231 TYR A C 1
ATOM 1891 O O . TYR A 1 231 ? -14.922 35.528 28.153 1.00 78.00 231 TYR A O 1
ATOM 1899 N N . ASN A 1 232 ? -15.003 33.542 29.200 1.00 75.88 232 ASN A N 1
ATOM 1900 C CA . ASN A 1 232 ? -15.712 34.043 30.374 1.00 75.88 232 ASN A CA 1
ATOM 1901 C C . ASN A 1 232 ? -14.893 35.120 31.097 1.00 75.88 232 ASN A C 1
ATOM 1903 O O . ASN A 1 232 ? -15.430 36.163 31.455 1.00 75.88 232 ASN A O 1
ATOM 1907 N N . TYR A 1 233 ? -13.582 34.920 31.254 1.00 69.25 233 TYR A N 1
ATOM 1908 C CA . TYR A 1 233 ? -12.700 35.926 31.848 1.00 69.25 233 TYR A CA 1
ATOM 1909 C C . TYR A 1 233 ? -12.696 37.247 31.058 1.00 69.25 233 TYR A C 1
ATOM 1911 O O . TYR A 1 233 ? -12.700 38.319 31.652 1.00 69.25 233 TYR A O 1
ATOM 1919 N N . LEU A 1 234 ? -12.747 37.176 29.724 1.00 65.44 234 LEU A N 1
ATOM 1920 C CA . LEU A 1 234 ? -12.803 38.346 28.840 1.00 65.44 234 LEU A CA 1
ATOM 1921 C C . LEU A 1 234 ? -14.194 38.994 28.753 1.00 65.44 234 LEU A C 1
ATOM 1923 O O . LEU A 1 234 ? -14.279 40.168 28.420 1.00 65.44 234 LEU A O 1
ATOM 1927 N N . SER A 1 235 ? -15.279 38.267 29.034 1.00 57.31 235 SER A N 1
ATOM 1928 C CA . SER A 1 235 ? -16.639 38.831 29.045 1.00 57.31 235 SER A CA 1
ATOM 1929 C C . SER A 1 235 ? -16.996 39.558 30.346 1.00 57.31 235 SER A C 1
ATOM 1931 O O . SER A 1 235 ? -17.996 40.272 30.387 1.00 57.31 235 SER A O 1
ATOM 1933 N N . PHE A 1 236 ? -16.211 39.349 31.409 1.00 51.03 236 PHE A N 1
ATOM 1934 C CA . PHE A 1 236 ? -16.383 39.978 32.726 1.00 51.03 236 PHE A CA 1
ATOM 1935 C C . PHE A 1 236 ? -15.285 41.009 33.068 1.00 51.03 236 PHE A C 1
ATOM 1937 O O . PHE A 1 236 ? -15.303 41.547 34.176 1.00 51.03 236 PHE A O 1
ATOM 1944 N N . ALA A 1 237 ? -14.354 41.279 32.144 1.00 48.34 237 ALA A N 1
ATOM 1945 C CA . ALA A 1 237 ? -13.336 42.333 32.228 1.00 48.34 237 ALA A CA 1
ATOM 1946 C C . ALA A 1 237 ? -13.739 43.545 31.376 1.00 48.34 237 ALA A C 1
ATOM 1948 O O . ALA A 1 237 ? -13.459 44.683 31.817 1.00 48.34 237 ALA A O 1
#

Foldseek 3Di:
DDDDDDDPPDDPDKDKDKDADDDPPDDDDPVVVVVVCPPPPPRIDIDTDDPDPPPDDDDPPVCWLVNLLVLLVVLLVLLVVLVVVLVPQWFWAWDWDWDWDQDPVRATAIDTDDIDTDTSVVLQQPDFDFQDADDAPCPPPLPDDPGDTHNVNLVVNSVSLNVVSVVLVPPGGDPVSSVRSNSSSVRSVSSSVSSVVSVCVSPDHVVVVVVVVRVVSVVVRVVVVVVVVVVVVVVVD

Organism: NCBI:txid392030

pLDDT: mean 76.03, std 19.17, range [33.44, 97.69]

InterPro domains:
  IPR013783 Immunoglobulin-like fold [G3DSA:2.60.40.10] (1-56)

Sequence (237 aa):
MPAGQKSDDRSKHKFMVQWKIVPNDYKNDIEDFWKQDSSRLNDVNDSKLQCAFIDKMLISLKESAADVIRRAEATAERNHELIRQINEMTGEITAMTYVLRRQDNGSYSVEENIRVSIEAQTIVSEWQDIIELIDIEDSFNDKINYSCNNYQDMICLNSDMLLVVKKYESFGDGDRLLKIVNKFAENFCRIERALQKLLLHLCTSDQSRLDEITQRVDRINNEIKDLRDKYNYLSFA

Mean predicted aligned error: 16.69 Å

Secondary structure (DSSP, 8-state):
--PPP--------EEEEEE-PPPTT--S-HHHHHHHTTT-TTS-EEEEEE----SS-S------HHHHHHHHHHHHHHHHHHHHHHHH--SEEEEEEEEEEEPTTS-EEEEEEEEEEEEHHHHHHH-B----PPP---SS---------BHHHHHHHHHHHHHHHHHGGGSPP-HHHHHHHHHHHHHHHHHHHHHHHHHHHHHS-HHHHHHHHHHHHHHHHHHHHHHHHHHHHHH--

Nearest PDB structures (fo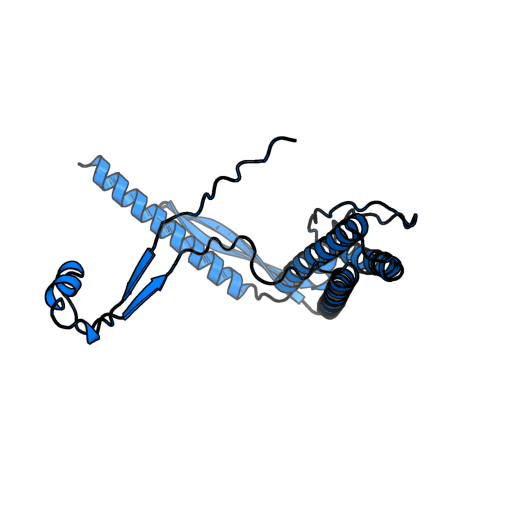ldseek):
  4k1p-assembly8_H  TM=1.695E-01  e=9.198E-01  Bacillus cereus
  4k1p-assembly4_D  TM=2.086E-01  e=4.029E+00  Bacillus cereus
  5oxf-assembly1_C  TM=1.622E-01  e=9.448E+00  Campylobacter jejuni

Radius of gyration: 28.7 Å; Cα contacts (8 Å, |Δi|>4): 225; chains: 1; bounding box: 60×58×69 Å

Solvent-accessible surface area (backbone atoms only — not comparable to full-atom values): 14516 Å² total; per-residue (Å²): 140,83,85,81,85,79,82,86,84,70,78,83,66,70,50,74,55,76,49,68,88,78,63,96,82,74,85,72,62,69,70,54,62,66,61,74,50,74,86,50,74,87,65,56,53,73,48,78,44,71,64,68,76,89,72,86,84,84,70,91,63,73,76,44,42,67,54,39,41,54,52,27,51,57,40,40,51,52,38,51,52,49,51,50,53,55,69,67,48,73,58,71,39,70,46,70,43,71,43,81,42,77,45,95,91,71,41,65,47,78,40,85,71,47,81,42,80,40,46,41,60,57,55,52,73,68,37,69,54,85,51,89,54,71,89,71,85,70,85,79,77,74,75,80,72,71,76,32,49,36,54,67,40,46,54,52,47,47,54,55,51,51,61,54,54,56,61,51,68,82,50,76,84,44,76,68,53,36,54,53,41,46,45,51,30,48,40,35,52,53,48,39,53,52,51,49,53,52,47,47,66,74,66,57,57,53,67,66,52,49,53,52,51,48,55,51,44,53,49,51,39,49,52,54,48,53,51,50,54,52,50,55,55,63,76,76,106